Protein AF-A0A2G2PTK3-F1 (afdb_monomer)

Sequence (259 aa):
MYNSVLPHIIQNDISVFIKYICLLISNTNKSIVKIKEQNRITILDLDNKIARLAGILYLSLIPLGIFGIIYVPSILVVPENIETTIVNIIENETLFRWSIISALVVQLVNIILVLLLFKVFKPINKAMAFLMVILSLLAVPIAFFNEINNLAVLQLLDSPNESQHLISFFLNLHKQGIIIAQVFWGLWLFPLGYLVYKSNYMPKLIGILLMIGCVGYVVDSFTLILLPEFKITFSEFTFLGEVIFPLWLLIKGIKKSQV

Secondary structure (DSSP, 8-state):
-------HHHHHHHHHHHHHHHHHHHHHHHHHHHHHHHHHHHHHHHHHHHHHHHHHHHHHHHHHHHIIIIIHHHHHPPTT-HHHHHHHHHHTHHHHHHHHHHHHHHHHHHHHHHHHHHHHHTTT-HHHHHHHHHHHHHHHHHHHHHHHHHHHHHHHTTSHHHHHHHHHHHHHHHHHHHHHHHHHHHHTHHHHHHHHHH-TTS-HHHHHHHHHHHHHHHHHHHHHHH-TT----THHHHTHHHHHHHHHHHHH-------

Structure (mmCIF, N/CA/C/O backbone):
data_AF-A0A2G2PTK3-F1
#
_entry.id   AF-A0A2G2PTK3-F1
#
loop_
_atom_site.group_PDB
_atom_site.id
_atom_site.type_symbol
_atom_site.label_atom_id
_atom_site.label_alt_id
_atom_site.label_comp_id
_atom_site.label_asym_id
_atom_site.label_entity_id
_atom_site.label_seq_id
_atom_site.pdbx_PDB_ins_code
_atom_site.Cartn_x
_atom_site.Cartn_y
_atom_site.Cartn_z
_atom_site.occupancy
_atom_site.B_iso_or_equiv
_atom_site.auth_seq_id
_atom_site.auth_comp_id
_atom_site.auth_asym_id
_atom_site.auth_atom_id
_atom_site.pdbx_PDB_model_num
ATOM 1 N N . MET A 1 1 ? -22.312 -0.191 90.537 1.00 42.06 1 MET A N 1
ATOM 2 C CA . MET A 1 1 ? -22.976 0.603 89.479 1.00 42.06 1 MET A CA 1
ATOM 3 C C . MET A 1 1 ? -22.039 1.734 89.075 1.00 42.06 1 MET A C 1
ATOM 5 O O . MET A 1 1 ? -22.057 2.780 89.706 1.00 42.06 1 MET A O 1
ATOM 9 N N . TYR A 1 2 ? -21.148 1.498 88.109 1.00 37.69 2 TYR A N 1
ATOM 10 C CA . TYR A 1 2 ? -20.277 2.544 87.562 1.00 37.69 2 TYR A CA 1
ATOM 11 C C . TYR A 1 2 ? -21.007 3.187 86.378 1.00 37.69 2 TYR A C 1
ATOM 13 O O . TYR A 1 2 ? -21.183 2.553 85.341 1.00 37.69 2 TYR A O 1
ATOM 21 N N . ASN A 1 3 ? -21.497 4.411 86.578 1.00 41.19 3 ASN A N 1
ATOM 22 C CA . ASN A 1 3 ? -22.175 5.203 85.557 1.00 41.19 3 ASN A CA 1
ATOM 23 C C . ASN A 1 3 ? -21.175 5.643 84.480 1.00 41.19 3 ASN A C 1
ATOM 25 O O . ASN A 1 3 ? -20.265 6.430 84.736 1.00 41.19 3 ASN A O 1
ATOM 29 N N . SER A 1 4 ? -21.377 5.145 83.263 1.00 53.22 4 SER A N 1
ATOM 30 C CA . SER A 1 4 ? -20.704 5.564 82.039 1.00 53.22 4 SER A CA 1
ATOM 31 C C . SER A 1 4 ? -21.275 6.901 81.556 1.00 53.22 4 SER A C 1
ATOM 33 O O . SER A 1 4 ? -22.199 6.932 80.745 1.00 53.22 4 SER A O 1
ATOM 35 N N . VAL A 1 5 ? -20.741 8.014 82.056 1.00 54.28 5 VAL A N 1
ATOM 36 C CA . VAL A 1 5 ? -21.013 9.346 81.499 1.00 54.28 5 VAL A CA 1
ATOM 37 C C . VAL A 1 5 ? -19.772 9.780 80.730 1.00 54.28 5 VAL A C 1
ATOM 39 O O . VAL A 1 5 ? -18.843 10.351 81.297 1.00 54.28 5 VAL A O 1
ATOM 42 N N . LEU A 1 6 ? -19.735 9.478 79.429 1.00 52.97 6 LEU A N 1
ATOM 43 C CA . LEU A 1 6 ? -18.857 10.221 78.529 1.00 52.97 6 LEU A CA 1
ATOM 44 C C . LEU A 1 6 ? -19.375 11.673 78.471 1.00 52.97 6 LEU A C 1
ATOM 46 O O . LEU A 1 6 ? -20.574 11.866 78.262 1.00 52.97 6 LEU A O 1
ATOM 50 N N . PRO A 1 7 ? -18.524 12.699 78.648 1.00 49.62 7 PRO A N 1
ATOM 51 C CA . PRO A 1 7 ? -18.958 14.090 78.607 1.00 49.62 7 PRO A CA 1
ATOM 52 C C . PRO A 1 7 ? -19.511 14.441 77.221 1.00 49.62 7 PRO A C 1
ATOM 54 O O . PRO A 1 7 ? -18.878 14.149 76.208 1.00 49.62 7 PRO A O 1
ATOM 57 N N . HIS A 1 8 ? -20.643 15.147 77.185 1.00 53.81 8 HIS A N 1
ATOM 58 C CA . HIS A 1 8 ? -21.332 15.662 75.987 1.00 53.81 8 HIS A CA 1
ATOM 59 C C . HIS A 1 8 ? -20.416 16.440 75.006 1.00 53.81 8 HIS A C 1
ATOM 61 O O . HIS A 1 8 ? -20.747 16.605 73.834 1.00 53.81 8 HIS A O 1
ATOM 67 N N . ILE A 1 9 ? -19.252 16.895 75.486 1.00 51.81 9 ILE A N 1
ATOM 68 C CA . ILE A 1 9 ? -18.195 17.588 74.737 1.00 51.81 9 ILE A CA 1
ATOM 69 C C . ILE A 1 9 ? -17.462 16.625 73.779 1.00 51.81 9 ILE A C 1
ATOM 71 O O . ILE A 1 9 ? -17.246 16.963 72.620 1.00 51.81 9 ILE A O 1
ATOM 75 N N . ILE A 1 10 ? -17.183 15.384 74.201 1.00 54.91 10 ILE A N 1
ATOM 76 C CA . ILE A 1 10 ? -16.410 14.403 73.413 1.00 54.91 10 ILE A CA 1
ATOM 77 C C . ILE A 1 10 ? -17.216 13.878 72.210 1.00 54.91 10 ILE A C 1
ATOM 79 O O . ILE A 1 10 ? -16.663 13.632 71.140 1.00 54.91 10 ILE A O 1
ATOM 83 N N . GLN A 1 11 ? -18.540 13.738 72.344 1.00 56.75 11 GLN A N 1
ATOM 84 C CA . GLN A 1 11 ? -19.410 13.311 71.237 1.00 56.75 11 GLN A CA 1
ATOM 85 C C . GLN A 1 11 ? -19.492 14.347 70.106 1.00 56.75 11 GLN A C 1
ATOM 87 O O . GLN A 1 11 ? -19.579 13.968 68.935 1.00 56.75 11 GLN A O 1
ATOM 92 N N . ASN A 1 12 ? -19.436 15.641 70.437 1.00 59.03 12 ASN A N 1
ATOM 93 C CA . ASN A 1 12 ? -19.495 16.713 69.445 1.00 59.03 12 ASN A CA 1
ATOM 94 C C . ASN A 1 12 ? -18.219 16.748 68.590 1.00 59.03 12 ASN A C 1
ATOM 96 O O . ASN A 1 12 ? -18.314 16.801 67.360 1.00 59.03 12 ASN A O 1
ATOM 100 N N . ASP A 1 13 ? -17.052 16.604 69.226 1.00 69.94 13 ASP A N 1
ATOM 101 C CA . ASP A 1 13 ? -15.744 16.558 68.558 1.00 69.94 13 ASP A CA 1
ATOM 102 C C . ASP A 1 13 ? -15.604 15.346 67.626 1.00 69.94 13 ASP A C 1
ATOM 104 O O . ASP A 1 13 ? -15.111 15.473 66.502 1.00 69.94 13 ASP A O 1
ATOM 108 N N . ILE A 1 14 ? -16.124 14.181 68.033 1.00 73.81 14 ILE A N 1
ATOM 109 C CA . ILE A 1 14 ? -16.153 12.980 67.183 1.00 73.81 14 ILE A CA 1
ATOM 110 C C . ILE A 1 14 ? -17.016 13.214 65.933 1.00 73.81 14 ILE A C 1
ATOM 112 O O . ILE A 1 14 ? -16.613 12.837 64.831 1.00 73.81 14 ILE A O 1
ATOM 116 N N . SER A 1 15 ? -18.177 13.867 66.061 1.00 76.44 15 SER A N 1
ATOM 117 C CA . SER A 1 15 ? -19.048 14.135 64.905 1.00 76.44 15 SER A CA 1
ATOM 118 C C . SER A 1 15 ? -18.405 15.096 63.894 1.00 76.44 15 SER A C 1
ATOM 120 O O . SER A 1 15 ? -18.502 14.885 62.681 1.00 76.44 15 SER A O 1
ATOM 122 N N . VAL A 1 16 ? -17.691 16.119 64.383 1.00 79.62 16 VAL A N 1
ATOM 123 C CA . VAL A 1 16 ? -16.966 17.090 63.552 1.00 79.62 16 VAL A CA 1
ATOM 124 C C . VAL A 1 16 ? -15.804 16.406 62.836 1.00 79.62 16 VAL A C 1
ATOM 126 O O . VAL A 1 16 ? -15.631 16.595 61.629 1.00 79.62 16 VAL A O 1
ATOM 129 N N . PHE A 1 17 ? -15.063 15.548 63.541 1.00 78.00 17 PHE A N 1
ATOM 130 C CA . PHE A 1 17 ? -13.964 14.772 62.973 1.00 78.00 17 PHE A CA 1
ATOM 131 C C . PHE A 1 17 ? -14.437 13.806 61.875 1.00 78.00 17 PHE A C 1
ATOM 133 O O . PHE A 1 17 ? -13.859 13.778 60.786 1.00 78.00 17 PHE A O 1
ATOM 140 N N . ILE A 1 18 ? -15.543 13.084 62.098 1.00 83.19 18 ILE A N 1
ATOM 141 C CA . ILE A 1 18 ? -16.156 12.211 61.082 1.00 83.19 18 ILE A CA 1
ATOM 142 C C . ILE A 1 18 ? -16.570 13.024 59.849 1.00 83.19 18 ILE A C 1
ATOM 144 O O . ILE A 1 18 ? -16.262 12.641 58.719 1.00 83.19 18 ILE A O 1
ATOM 148 N N . LYS A 1 19 ? -17.216 14.182 60.042 1.00 84.25 19 LYS A N 1
ATOM 149 C CA . LYS A 1 19 ? -17.649 15.053 58.939 1.00 84.25 19 LYS A CA 1
ATOM 150 C C . LYS A 1 19 ? -16.461 15.582 58.129 1.00 84.25 19 LYS A C 1
ATOM 152 O O . LYS A 1 19 ? -16.542 15.643 56.902 1.00 84.25 19 LYS A O 1
ATOM 157 N N . TYR A 1 20 ? -15.351 15.899 58.796 1.00 82.31 20 TYR A N 1
ATOM 158 C CA . TYR A 1 20 ? -14.109 16.328 58.154 1.00 82.31 20 TYR A CA 1
ATOM 159 C C . TYR A 1 20 ? -13.470 15.206 57.320 1.00 82.31 20 TYR A C 1
ATOM 161 O O . TYR A 1 20 ? -13.111 15.430 56.163 1.00 82.31 20 TYR A O 1
ATOM 169 N N . ILE A 1 21 ? -13.414 13.977 57.850 1.00 82.25 21 ILE A N 1
ATOM 170 C CA . ILE A 1 21 ? -12.931 12.798 57.111 1.00 82.25 21 ILE A CA 1
ATOM 171 C C . ILE A 1 21 ? -13.809 12.519 55.885 1.00 82.25 21 ILE A C 1
ATOM 173 O O . ILE A 1 21 ? -13.284 12.340 54.786 1.00 82.25 21 ILE A O 1
ATOM 177 N N . CYS A 1 22 ? -15.137 12.530 56.027 1.00 80.25 22 CYS A N 1
ATOM 178 C CA . CYS A 1 22 ? -16.049 12.338 54.896 1.00 80.25 22 CYS A CA 1
ATOM 179 C C . CYS A 1 22 ? -15.858 13.406 53.807 1.00 80.25 22 CYS A C 1
ATOM 181 O O . CYS A 1 22 ? -15.921 13.093 52.617 1.00 80.25 22 CYS A O 1
ATOM 183 N N . LEU A 1 23 ? -15.594 14.658 54.194 1.00 81.62 23 LEU A N 1
ATOM 184 C CA . LEU A 1 23 ? -15.355 15.757 53.259 1.00 81.62 23 LEU A CA 1
ATOM 185 C C . LEU A 1 23 ? -14.007 15.610 52.534 1.00 81.62 23 LEU A C 1
ATOM 187 O O . LEU A 1 23 ? -13.946 15.811 51.320 1.00 81.62 23 LEU A O 1
ATOM 191 N N . LEU A 1 24 ? -12.957 15.180 53.242 1.00 75.25 24 LEU A N 1
ATOM 192 C CA . LEU A 1 24 ? -11.664 14.832 52.648 1.00 75.25 24 LEU A CA 1
ATOM 193 C C . LEU A 1 24 ? -11.790 13.673 51.651 1.00 75.25 24 LEU A C 1
ATOM 195 O O . LEU A 1 24 ? -11.312 13.800 50.526 1.00 75.25 24 LEU A O 1
ATOM 199 N N . ILE A 1 25 ? -12.486 12.590 52.020 1.00 77.31 25 ILE A N 1
ATOM 200 C CA . ILE A 1 25 ? -12.739 11.434 51.139 1.00 77.31 25 ILE A CA 1
ATOM 201 C C . ILE A 1 25 ? -13.567 11.845 49.908 1.00 77.31 25 ILE A C 1
ATOM 203 O O . ILE A 1 25 ? -13.295 11.416 48.788 1.00 77.31 25 ILE A O 1
ATOM 207 N N . SER A 1 26 ? -14.576 12.702 50.084 1.00 81.69 26 SER A N 1
ATOM 208 C CA . SER A 1 26 ? -15.387 13.220 48.974 1.00 81.69 26 SER A CA 1
ATOM 209 C C . SER A 1 26 ? -14.552 14.064 48.002 1.00 81.69 26 SER A C 1
ATOM 211 O O . SER A 1 26 ? -14.641 13.893 46.783 1.00 81.69 26 SER A O 1
ATOM 213 N N . ASN A 1 27 ? -13.682 14.932 48.526 1.00 78.75 27 ASN A N 1
ATOM 214 C CA . ASN A 1 27 ? -12.804 15.773 47.713 1.00 78.75 27 ASN A CA 1
ATOM 215 C C . ASN A 1 27 ? -11.722 14.966 46.982 1.00 78.75 27 ASN A C 1
ATOM 217 O O . ASN A 1 27 ? -11.483 15.218 45.797 1.00 78.75 27 ASN A O 1
ATOM 221 N N . THR A 1 28 ? -11.103 13.969 47.620 1.00 80.25 28 THR A N 1
ATOM 222 C CA . THR A 1 28 ? -10.145 13.079 46.941 1.00 80.25 28 THR A CA 1
ATOM 223 C C . THR A 1 28 ? -10.822 12.264 45.841 1.00 80.25 28 THR A C 1
ATOM 225 O O . THR A 1 28 ? -10.302 12.214 44.726 1.00 80.25 28 THR A O 1
ATOM 228 N N . ASN A 1 29 ? -12.025 11.730 46.079 1.00 82.00 29 ASN A N 1
ATOM 229 C CA . ASN A 1 29 ? -12.796 11.025 45.050 1.00 82.00 29 ASN A CA 1
ATOM 230 C C . ASN A 1 29 ? -13.114 11.916 43.840 1.00 82.00 29 ASN A C 1
ATOM 232 O O . ASN A 1 29 ? -12.860 11.511 42.704 1.00 82.00 29 ASN A O 1
ATOM 236 N N . LYS A 1 30 ? -13.587 13.154 44.053 1.00 82.31 30 LYS A N 1
ATOM 237 C CA . LYS A 1 30 ? -13.814 14.122 42.958 1.00 82.31 30 LYS A CA 1
ATOM 238 C C . LYS A 1 30 ? -12.536 14.410 42.163 1.00 82.31 30 LYS A C 1
ATOM 240 O O . LYS A 1 30 ? -12.575 14.500 40.937 1.00 82.31 30 LYS A O 1
ATOM 245 N N . SER A 1 31 ? -11.402 14.517 42.854 1.00 73.81 31 SER A N 1
ATOM 246 C CA . SER A 1 31 ? -10.093 14.778 42.241 1.00 73.81 31 SER A CA 1
ATOM 247 C C . SER A 1 31 ? -9.642 13.615 41.350 1.00 73.81 31 SER A C 1
ATOM 249 O O . SER A 1 31 ? -9.225 13.825 40.212 1.00 73.81 31 SER A O 1
ATOM 251 N N . ILE A 1 32 ? -9.792 12.376 41.833 1.00 81.75 32 ILE A N 1
ATOM 252 C CA . ILE A 1 32 ? -9.462 11.150 41.091 1.00 81.75 32 ILE A CA 1
ATOM 253 C C . ILE A 1 32 ? -10.336 11.012 39.840 1.00 81.75 32 ILE A C 1
ATOM 255 O O . ILE A 1 32 ? -9.824 10.658 38.777 1.00 81.75 32 ILE A O 1
ATOM 259 N N . VAL A 1 33 ? -11.637 11.306 39.943 1.00 84.31 33 VAL A N 1
ATOM 260 C CA . VAL A 1 33 ? -12.551 11.290 38.788 1.00 84.31 33 VAL A CA 1
ATOM 261 C C . VAL A 1 33 ? -12.092 12.292 37.728 1.00 84.31 33 VAL A C 1
ATOM 263 O O . VAL A 1 33 ? -11.920 11.908 36.573 1.00 84.31 33 VAL A O 1
ATOM 266 N N . LYS A 1 34 ? -11.773 13.531 38.125 1.00 81.19 34 LYS A N 1
ATOM 267 C CA . LYS A 1 34 ? -11.294 14.574 37.203 1.00 81.19 34 LYS A CA 1
ATOM 268 C C . LYS A 1 34 ? -9.976 14.197 36.512 1.00 81.19 34 LYS A C 1
ATOM 270 O O . LYS A 1 34 ? -9.826 14.426 35.316 1.00 81.19 34 LYS A O 1
ATOM 275 N N . ILE A 1 35 ? -9.035 13.572 37.230 1.00 80.88 35 ILE A N 1
ATOM 276 C CA . ILE A 1 35 ? -7.773 13.075 36.648 1.00 80.88 35 ILE A CA 1
ATOM 277 C C . ILE A 1 35 ? -8.036 11.941 35.648 1.00 80.88 35 ILE A C 1
ATOM 279 O O . ILE A 1 35 ? -7.451 11.930 34.565 1.00 80.88 35 ILE A O 1
ATOM 283 N N . LYS A 1 36 ? -8.931 10.996 35.970 1.00 76.94 36 LYS A N 1
ATOM 284 C CA . LYS A 1 36 ? -9.312 9.916 35.044 1.00 76.94 36 LYS A CA 1
ATOM 285 C C . LYS A 1 36 ? -9.963 10.462 33.774 1.00 76.94 36 LYS A C 1
ATOM 287 O O . LYS A 1 36 ? -9.628 9.996 32.687 1.00 76.94 36 LYS A O 1
ATOM 292 N N . GLU A 1 37 ? -10.848 11.449 33.893 1.00 76.94 37 GLU A N 1
ATOM 293 C CA . GLU A 1 37 ? -11.468 12.117 32.744 1.00 76.94 37 GLU A CA 1
ATOM 294 C C . GLU A 1 37 ? -10.442 12.869 31.895 1.00 76.94 37 GLU A C 1
ATOM 296 O O . GLU A 1 37 ? -10.405 12.672 30.681 1.00 76.94 37 GLU A O 1
ATOM 301 N N . GLN A 1 38 ? -9.553 13.649 32.517 1.00 75.62 38 GLN A N 1
ATOM 302 C CA . GLN A 1 38 ? -8.500 14.370 31.803 1.00 75.62 38 GLN A CA 1
ATOM 303 C C . GLN A 1 38 ? -7.570 13.407 31.054 1.00 75.62 38 GLN A C 1
ATOM 305 O O . GLN A 1 38 ? -7.302 13.600 29.870 1.00 75.62 38 GLN A O 1
ATOM 310 N N . ASN A 1 39 ? -7.131 12.327 31.707 1.00 75.69 39 ASN A N 1
ATOM 311 C CA . ASN A 1 39 ? -6.312 11.296 31.067 1.00 75.69 39 ASN A CA 1
ATOM 312 C C . ASN A 1 39 ? -7.056 10.627 29.905 1.00 75.69 39 ASN A C 1
ATOM 314 O O . ASN A 1 39 ? -6.466 10.392 28.852 1.00 75.69 39 ASN A O 1
ATOM 318 N N . ARG A 1 40 ? -8.359 10.360 30.058 1.00 75.81 40 ARG A N 1
ATOM 319 C CA . ARG A 1 40 ? -9.199 9.804 28.990 1.00 75.81 40 ARG A CA 1
ATOM 320 C C . ARG A 1 40 ? -9.270 10.744 27.786 1.00 75.81 40 ARG A C 1
ATOM 322 O O . ARG A 1 40 ? -9.118 10.270 26.663 1.00 75.81 40 ARG A O 1
ATOM 329 N N . ILE A 1 41 ? -9.473 12.044 28.006 1.00 75.94 41 ILE A N 1
ATOM 330 C CA . ILE A 1 41 ? -9.517 13.061 26.943 1.00 75.94 41 ILE A CA 1
ATOM 331 C C . ILE A 1 41 ? -8.174 13.122 26.206 1.00 75.94 41 ILE A C 1
ATOM 333 O O . ILE A 1 41 ? -8.152 13.044 24.979 1.00 75.94 41 ILE A O 1
ATOM 337 N N . THR A 1 42 ? -7.055 13.166 26.934 1.00 73.44 42 THR A N 1
ATOM 338 C CA . THR A 1 42 ? -5.708 13.201 26.340 1.00 73.44 42 THR A CA 1
ATOM 339 C C . THR A 1 42 ? -5.410 11.955 25.501 1.00 73.44 42 THR A C 1
ATOM 341 O O . THR A 1 42 ? -4.867 12.060 24.403 1.00 73.44 42 THR A O 1
ATOM 344 N N . ILE A 1 43 ? -5.800 10.766 25.976 1.00 75.25 43 ILE A N 1
ATOM 345 C CA . ILE A 1 43 ? -5.622 9.509 25.229 1.00 75.25 43 ILE A CA 1
ATOM 346 C C . ILE A 1 43 ? -6.476 9.504 23.953 1.00 75.25 43 ILE A C 1
ATOM 348 O O . ILE A 1 43 ? -5.994 9.105 22.896 1.00 75.25 43 ILE A O 1
ATOM 352 N N . LEU A 1 44 ? -7.726 9.972 24.027 1.00 76.38 44 LEU A N 1
ATOM 353 C CA . LEU A 1 44 ? -8.610 10.072 22.860 1.00 76.38 44 LEU A CA 1
ATOM 354 C C . LEU A 1 44 ? -8.081 11.050 21.803 1.00 76.38 44 LEU A C 1
ATOM 356 O O . LEU A 1 44 ? -8.222 10.785 20.609 1.00 76.38 44 LEU A O 1
ATOM 360 N N . ASP A 1 45 ? -7.476 12.161 22.222 1.00 80.38 45 ASP A N 1
ATOM 361 C CA . ASP A 1 45 ? -6.836 13.114 21.312 1.00 80.38 45 ASP A CA 1
ATOM 362 C C . ASP A 1 45 ? -5.610 12.495 20.621 1.00 80.38 45 ASP A C 1
ATOM 364 O O . ASP A 1 45 ? -5.465 12.577 19.399 1.00 80.38 45 ASP A O 1
ATOM 368 N N . LEU A 1 46 ? -4.766 11.786 21.379 1.00 82.94 46 LEU A N 1
ATOM 369 C CA . LEU A 1 46 ? -3.600 11.095 20.829 1.00 82.94 46 LEU A CA 1
ATOM 370 C C . LEU A 1 46 ? -3.992 9.999 19.829 1.00 82.94 46 LEU A C 1
ATOM 372 O O . LEU A 1 46 ? -3.420 9.923 18.741 1.00 82.94 46 LEU A O 1
ATOM 376 N N . ASP A 1 47 ? -4.992 9.183 20.156 1.00 86.56 47 ASP A N 1
ATOM 377 C CA . ASP A 1 47 ? -5.458 8.121 19.264 1.00 86.56 47 ASP A CA 1
ATOM 378 C C . ASP A 1 47 ? -6.071 8.680 17.972 1.00 86.56 47 ASP A C 1
ATOM 380 O O . ASP A 1 47 ? -5.883 8.110 16.897 1.00 86.56 47 ASP A O 1
ATOM 384 N N . ASN A 1 48 ? -6.758 9.825 18.048 1.00 89.12 48 ASN A N 1
ATOM 385 C CA . ASN A 1 48 ? -7.263 10.518 16.865 1.00 89.12 48 ASN A CA 1
ATOM 386 C C . ASN A 1 48 ? -6.140 11.093 16.000 1.00 89.12 48 ASN A C 1
ATOM 388 O O . ASN A 1 48 ? -6.213 10.995 14.776 1.00 89.12 48 ASN A O 1
ATOM 392 N N . LYS A 1 49 ? -5.083 11.646 16.604 1.00 91.19 49 LYS A N 1
ATOM 393 C CA . LYS A 1 49 ? -3.887 12.089 15.868 1.00 91.19 49 LYS A CA 1
ATOM 394 C C . LYS A 1 49 ? -3.212 10.922 15.147 1.00 91.19 49 LYS A C 1
ATOM 396 O O . LYS A 1 49 ? -2.888 11.050 13.970 1.00 91.19 49 LYS A O 1
ATOM 401 N N . ILE A 1 50 ? -3.068 9.775 15.815 1.00 92.94 50 ILE A N 1
ATOM 402 C CA . ILE A 1 50 ? -2.527 8.546 15.213 1.00 92.94 50 ILE A CA 1
ATOM 403 C C . ILE A 1 50 ? -3.411 8.072 14.054 1.00 92.94 50 ILE A C 1
ATOM 405 O O . ILE A 1 50 ? -2.894 7.764 12.983 1.00 92.94 50 ILE A O 1
ATOM 409 N N . ALA A 1 51 ? -4.732 8.040 14.246 1.00 93.50 51 ALA A N 1
ATOM 410 C CA . ALA A 1 51 ? -5.682 7.645 13.211 1.00 93.50 51 ALA A CA 1
ATOM 411 C C . ALA A 1 51 ? -5.599 8.560 11.981 1.00 93.50 51 ALA A C 1
ATOM 413 O O . ALA A 1 51 ? -5.503 8.072 10.859 1.00 93.50 51 ALA A O 1
ATOM 414 N N . ARG A 1 52 ? -5.565 9.881 12.185 1.00 95.00 52 ARG A N 1
ATOM 415 C CA . ARG A 1 52 ? -5.430 10.854 11.094 1.00 95.00 52 ARG A CA 1
ATOM 416 C C . ARG A 1 52 ? -4.107 10.707 10.358 1.00 95.00 52 ARG A C 1
ATOM 418 O O . ARG A 1 52 ? -4.110 10.701 9.133 1.00 95.00 52 ARG A O 1
ATOM 425 N N . LEU A 1 53 ? -3.002 10.530 11.085 1.00 96.12 53 LEU A N 1
ATOM 426 C CA . LEU A 1 53 ? -1.696 10.275 10.480 1.00 96.12 53 LEU A CA 1
ATOM 427 C C . LEU A 1 53 ? -1.708 8.985 9.649 1.00 96.12 53 LEU A C 1
ATOM 429 O O . LEU A 1 53 ? -1.217 8.992 8.527 1.00 96.12 53 LEU A O 1
ATOM 433 N N . ALA A 1 54 ? -2.324 7.909 10.147 1.00 96.56 54 ALA A N 1
ATOM 434 C CA . ALA A 1 54 ? -2.514 6.688 9.367 1.00 96.56 54 ALA A CA 1
ATOM 435 C C . ALA A 1 54 ? -3.341 6.950 8.095 1.00 96.56 54 ALA A C 1
ATOM 437 O O . ALA A 1 54 ? -2.976 6.469 7.030 1.00 96.56 54 ALA A O 1
ATOM 438 N N . GLY A 1 55 ? -4.394 7.770 8.171 1.00 96.56 55 GLY A N 1
ATOM 439 C CA . GLY A 1 55 ? -5.156 8.207 6.997 1.00 96.56 55 GLY A CA 1
ATOM 440 C C . GLY A 1 55 ? -4.303 8.946 5.956 1.00 96.56 55 GLY A C 1
ATOM 441 O O . GLY A 1 55 ? -4.378 8.620 4.775 1.00 96.56 55 GLY A O 1
ATOM 442 N N . ILE A 1 56 ? -3.450 9.888 6.385 1.00 97.38 56 ILE A N 1
ATOM 443 C CA . ILE A 1 56 ? -2.524 10.621 5.497 1.00 97.38 56 ILE A CA 1
ATOM 444 C C . ILE A 1 56 ? -1.541 9.662 4.826 1.00 97.38 56 ILE A C 1
ATOM 446 O O . ILE A 1 56 ? -1.394 9.692 3.606 1.00 97.38 56 ILE A O 1
ATOM 450 N N . LEU A 1 57 ? -0.879 8.809 5.614 1.00 97.50 57 LEU A N 1
ATOM 451 C CA . LEU A 1 57 ? 0.120 7.877 5.091 1.00 97.50 57 LEU A CA 1
ATOM 452 C C . LEU A 1 57 ? -0.510 6.909 4.090 1.00 97.50 57 LEU A C 1
ATOM 454 O O . LEU A 1 57 ? 0.031 6.739 3.005 1.00 97.50 57 LEU A O 1
ATOM 458 N N . TYR A 1 58 ? -1.682 6.354 4.400 1.00 97.38 58 TYR A N 1
ATOM 459 C CA . TYR A 1 58 ? -2.405 5.474 3.483 1.00 97.38 58 TYR A CA 1
ATOM 460 C C . TYR A 1 58 ? -2.756 6.201 2.180 1.00 97.38 58 TYR A C 1
ATOM 462 O O . TYR A 1 58 ? -2.430 5.709 1.105 1.00 97.38 58 TYR A O 1
ATOM 470 N N . LEU A 1 59 ? -3.345 7.402 2.249 1.00 96.31 59 LEU A N 1
ATOM 471 C CA . LEU A 1 59 ? -3.671 8.175 1.044 1.00 96.31 59 LEU A CA 1
ATOM 472 C C . LEU A 1 59 ? -2.435 8.530 0.218 1.00 96.31 59 LEU A C 1
ATOM 474 O O . LEU A 1 59 ? -2.538 8.582 -1.001 1.00 96.31 59 LEU A O 1
ATOM 478 N N . SER A 1 60 ? -1.276 8.741 0.850 1.00 96.50 60 SER A N 1
ATOM 479 C CA . SER A 1 60 ? -0.025 9.019 0.137 1.00 96.50 60 SER A CA 1
ATOM 480 C C . SER A 1 60 ? 0.504 7.823 -0.663 1.00 96.50 60 SER A C 1
ATOM 482 O O . SER A 1 60 ? 1.192 8.032 -1.661 1.00 96.50 60 SER A O 1
ATOM 484 N N . LEU A 1 61 ? 0.142 6.586 -0.293 1.00 95.69 61 LEU A N 1
ATOM 485 C CA . LEU A 1 61 ? 0.532 5.389 -1.048 1.00 95.69 61 LEU A CA 1
ATOM 486 C C . LEU A 1 61 ? -0.097 5.362 -2.445 1.00 95.69 61 LEU A C 1
ATOM 488 O O . LEU A 1 61 ? 0.537 4.878 -3.376 1.00 95.69 61 LEU A O 1
ATOM 492 N N . ILE A 1 62 ? -1.308 5.909 -2.604 1.00 92.94 62 ILE A N 1
ATOM 493 C CA . ILE A 1 62 ? -2.047 5.906 -3.875 1.00 92.94 62 ILE A CA 1
ATOM 494 C C . ILE A 1 62 ? -1.273 6.647 -4.982 1.00 92.94 62 ILE A C 1
ATOM 496 O O . ILE A 1 62 ? -0.924 6.008 -5.974 1.00 92.94 62 ILE A O 1
ATOM 500 N N . PRO A 1 63 ? -0.944 7.952 -4.859 1.00 95.38 63 PRO A N 1
ATOM 501 C CA . PRO A 1 63 ? -0.208 8.657 -5.906 1.00 95.38 63 PRO A CA 1
ATOM 502 C C . PRO A 1 63 ? 1.212 8.112 -6.103 1.00 95.38 63 PRO A C 1
ATOM 504 O O . PRO A 1 63 ? 1.673 8.056 -7.239 1.00 95.38 63 PRO A O 1
ATOM 507 N N . LEU A 1 64 ? 1.895 7.667 -5.041 1.00 93.62 64 LEU A N 1
ATOM 508 C CA . LEU A 1 64 ? 3.235 7.077 -5.153 1.00 93.62 64 LEU A CA 1
ATOM 509 C C . LEU A 1 64 ? 3.223 5.745 -5.925 1.00 93.62 64 LEU A C 1
ATOM 511 O O . LEU A 1 64 ? 4.092 5.502 -6.767 1.00 93.62 64 LEU A O 1
ATOM 515 N N . GLY A 1 65 ? 2.223 4.899 -5.662 1.00 92.56 65 GLY A N 1
ATOM 516 C CA . GLY A 1 65 ? 2.007 3.642 -6.373 1.00 92.56 65 GLY A CA 1
ATOM 517 C C . GLY A 1 65 ? 1.620 3.869 -7.833 1.00 92.56 65 GLY A C 1
ATOM 518 O O . GLY A 1 65 ? 2.251 3.299 -8.720 1.00 92.56 65 GLY A O 1
ATOM 519 N N . ILE A 1 66 ? 0.655 4.762 -8.095 1.00 93.12 66 ILE A N 1
ATOM 520 C CA . ILE A 1 66 ? 0.256 5.147 -9.462 1.00 93.12 66 ILE A CA 1
ATOM 521 C C . ILE A 1 66 ? 1.463 5.669 -10.243 1.00 93.12 66 ILE A C 1
ATOM 523 O O . ILE A 1 66 ? 1.657 5.284 -11.394 1.00 93.12 66 ILE A O 1
ATOM 527 N N . PHE A 1 67 ? 2.295 6.509 -9.623 1.00 95.31 67 PHE A N 1
ATOM 528 C CA . PHE A 1 67 ? 3.487 7.044 -10.267 1.00 95.31 67 PHE A CA 1
ATOM 529 C C . PHE A 1 67 ? 4.430 5.929 -10.749 1.00 95.31 67 PHE A C 1
ATOM 531 O O . PHE A 1 67 ? 4.802 5.907 -11.921 1.00 95.31 67 PHE A O 1
ATOM 538 N N . GLY A 1 68 ? 4.780 4.982 -9.871 1.00 90.75 68 GLY A N 1
ATOM 539 C CA . GLY A 1 68 ? 5.758 3.933 -10.180 1.00 90.75 68 GLY A CA 1
ATOM 540 C C . GLY A 1 68 ? 5.230 2.790 -11.054 1.00 90.75 68 GLY A C 1
ATOM 541 O O . GLY A 1 68 ? 5.970 2.284 -11.891 1.00 90.75 68 GLY A O 1
ATOM 542 N N . ILE A 1 69 ? 3.969 2.383 -10.873 1.00 90.50 69 ILE A N 1
ATOM 543 C CA . ILE A 1 69 ? 3.402 1.177 -11.508 1.00 90.50 69 ILE A CA 1
ATOM 544 C C . ILE A 1 69 ? 2.622 1.507 -12.787 1.00 90.50 69 ILE A C 1
ATOM 546 O O . ILE A 1 69 ? 2.547 0.675 -13.687 1.00 90.50 69 ILE A O 1
ATOM 550 N N . ILE A 1 70 ? 2.048 2.710 -12.891 1.00 91.81 70 ILE A N 1
ATOM 551 C CA . ILE A 1 70 ? 1.171 3.083 -14.011 1.00 91.81 70 ILE A CA 1
ATOM 552 C C . ILE A 1 70 ? 1.806 4.192 -14.850 1.00 91.81 70 ILE A C 1
ATOM 554 O O . ILE A 1 70 ? 2.064 3.998 -16.035 1.00 91.81 70 ILE A O 1
ATOM 558 N N . TYR A 1 71 ? 2.086 5.348 -14.245 1.00 96.12 71 TYR A N 1
ATOM 559 C CA . TYR A 1 71 ? 2.516 6.541 -14.976 1.00 96.12 71 TYR A CA 1
ATOM 560 C C . TYR A 1 71 ? 3.877 6.355 -15.653 1.00 96.12 71 TYR A C 1
ATOM 562 O O . TYR A 1 71 ? 3.971 6.515 -16.869 1.00 96.12 71 TYR A O 1
ATOM 570 N N . VAL A 1 72 ? 4.921 5.970 -14.908 1.00 95.25 72 VAL A N 1
ATOM 571 C CA . VAL A 1 72 ? 6.256 5.776 -15.496 1.00 95.25 72 VAL A CA 1
ATOM 572 C C . VAL A 1 72 ? 6.240 4.694 -16.590 1.00 95.25 72 VAL A C 1
ATOM 574 O O . VAL A 1 72 ? 6.681 4.989 -17.703 1.00 95.25 72 VAL A O 1
ATOM 577 N N . PRO A 1 73 ? 5.664 3.492 -16.377 1.00 92.88 73 PRO A N 1
ATOM 578 C CA . PRO A 1 73 ? 5.557 2.498 -17.443 1.00 92.88 73 PRO A CA 1
ATOM 579 C C . PRO A 1 73 ? 4.754 2.964 -18.661 1.00 92.88 73 PRO A C 1
ATOM 581 O O . PRO A 1 73 ? 5.122 2.603 -19.772 1.00 92.88 73 PRO A O 1
ATOM 584 N N . SER A 1 74 ? 3.715 3.794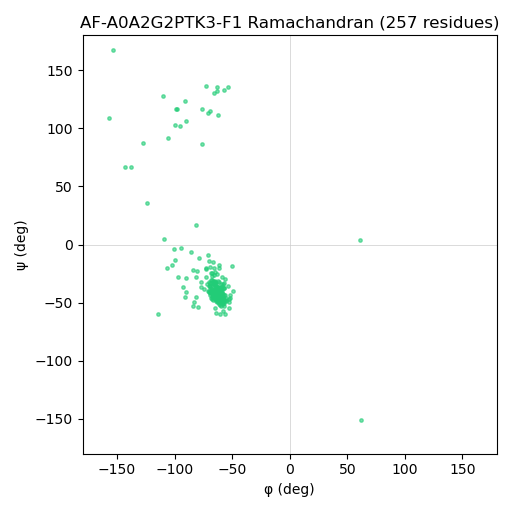 -18.493 1.00 94.06 74 SER A N 1
ATOM 585 C CA . SER A 1 74 ? 2.932 4.323 -19.626 1.00 94.06 74 SER A CA 1
ATOM 586 C C . SER A 1 74 ? 3.722 5.250 -20.556 1.00 94.06 74 SER A C 1
ATOM 588 O O . SER A 1 74 ? 3.357 5.403 -21.718 1.00 94.06 74 SER A O 1
ATOM 590 N N . ILE A 1 75 ? 4.799 5.858 -20.049 1.00 94.94 75 ILE A N 1
ATOM 591 C CA . ILE A 1 75 ? 5.705 6.715 -20.825 1.00 94.94 75 ILE A CA 1
ATOM 592 C C . ILE A 1 75 ? 6.831 5.882 -21.440 1.00 94.94 75 ILE A C 1
ATOM 594 O O . ILE A 1 75 ? 7.229 6.119 -22.577 1.00 94.94 75 ILE A O 1
ATOM 598 N N . LEU A 1 76 ? 7.364 4.919 -20.684 1.00 94.75 76 LEU A N 1
ATOM 599 C CA . LEU A 1 76 ? 8.600 4.230 -21.052 1.00 94.75 76 LEU A CA 1
ATOM 600 C C . LEU A 1 76 ? 8.376 2.944 -21.852 1.00 94.75 76 LEU A C 1
ATOM 602 O O . LEU A 1 76 ? 9.171 2.635 -22.733 1.00 94.75 76 LEU A O 1
ATOM 606 N N . VAL A 1 77 ? 7.321 2.183 -21.555 1.00 93.88 77 VAL A N 1
ATOM 607 C CA . VAL A 1 77 ? 7.138 0.822 -22.073 1.00 93.88 77 VAL A CA 1
ATOM 608 C C . VAL A 1 77 ? 6.199 0.825 -23.270 1.00 93.88 77 VAL A C 1
ATOM 610 O O . VAL A 1 77 ? 5.008 1.103 -23.140 1.00 93.88 77 VAL A O 1
ATOM 613 N N . VAL A 1 78 ? 6.724 0.424 -24.426 1.00 94.31 78 VAL A N 1
ATOM 614 C CA . VAL A 1 78 ? 5.934 0.182 -25.634 1.00 94.31 78 VAL A CA 1
ATOM 615 C C . VAL A 1 78 ? 5.649 -1.319 -25.739 1.00 94.31 78 VAL A C 1
ATOM 617 O O . VAL A 1 78 ? 6.592 -2.109 -25.855 1.00 94.31 78 VAL A O 1
ATOM 620 N N . PRO A 1 79 ? 4.374 -1.751 -25.684 1.00 88.12 79 PRO A N 1
ATOM 621 C CA . PRO A 1 79 ? 4.019 -3.157 -25.846 1.00 88.12 79 PRO A CA 1
ATOM 622 C C . PRO A 1 79 ? 4.605 -3.732 -27.138 1.00 88.12 79 PRO A C 1
ATOM 624 O O . PRO A 1 79 ? 4.552 -3.086 -28.179 1.00 88.12 79 PRO A O 1
ATOM 627 N N . GLU A 1 80 ? 5.179 -4.934 -27.053 1.00 88.19 80 GLU A N 1
ATOM 628 C CA . GLU A 1 80 ? 5.742 -5.685 -28.191 1.00 88.19 80 GLU A CA 1
ATOM 629 C C . GLU A 1 80 ? 6.904 -5.002 -28.944 1.00 88.19 80 GLU A C 1
ATOM 631 O O . GLU A 1 80 ? 7.434 -5.574 -29.893 1.00 88.19 80 GLU A O 1
ATOM 636 N N . ASN A 1 81 ? 7.378 -3.836 -28.492 1.00 93.75 81 ASN A N 1
ATOM 637 C CA . ASN A 1 81 ? 8.512 -3.130 -29.085 1.00 93.75 81 ASN A CA 1
ATOM 638 C C . ASN A 1 81 ? 9.560 -2.783 -28.018 1.00 93.75 81 ASN A C 1
ATOM 640 O O . ASN A 1 81 ? 9.564 -1.713 -27.397 1.00 93.75 81 ASN A O 1
ATOM 644 N N . ILE A 1 82 ? 10.464 -3.736 -27.795 1.00 94.19 82 ILE A N 1
ATOM 645 C CA . ILE A 1 82 ? 11.540 -3.592 -26.815 1.00 94.19 82 ILE A CA 1
ATOM 646 C C . ILE A 1 82 ? 12.598 -2.570 -27.257 1.00 94.19 82 ILE A C 1
ATOM 648 O O . ILE A 1 82 ? 13.140 -1.880 -26.403 1.00 94.19 82 ILE A O 1
ATOM 652 N N . GLU A 1 83 ? 12.856 -2.419 -28.558 1.00 94.06 83 GLU A N 1
ATOM 653 C CA . GLU A 1 83 ? 13.846 -1.461 -29.073 1.00 94.06 83 GLU A CA 1
ATOM 654 C C . GLU A 1 83 ? 13.441 -0.030 -28.721 1.00 94.06 83 GLU A C 1
ATOM 656 O O . GLU A 1 83 ? 14.209 0.707 -28.105 1.00 94.06 83 GLU A O 1
ATOM 661 N N . THR A 1 84 ? 12.188 0.337 -29.007 1.00 95.31 84 THR A N 1
ATOM 662 C CA . THR A 1 84 ? 11.649 1.646 -28.621 1.00 95.31 84 THR A CA 1
ATOM 663 C C . THR A 1 84 ? 11.563 1.799 -27.104 1.00 95.31 84 THR A C 1
ATOM 665 O O . THR A 1 84 ? 11.862 2.870 -26.588 1.00 95.31 84 THR A O 1
ATOM 668 N N . THR A 1 85 ? 11.221 0.737 -26.366 1.00 96.00 85 THR A N 1
ATOM 669 C CA . THR A 1 85 ? 11.221 0.776 -24.892 1.00 96.00 85 THR A CA 1
ATOM 670 C C . THR A 1 85 ? 12.609 1.105 -24.334 1.00 96.00 85 THR A C 1
ATOM 672 O O . THR A 1 85 ? 12.730 1.943 -23.445 1.00 96.00 85 THR A O 1
ATOM 675 N N . ILE A 1 86 ? 13.667 0.486 -24.865 1.00 96.12 86 ILE A N 1
ATOM 676 C CA . ILE A 1 86 ? 15.050 0.758 -24.452 1.00 96.12 86 ILE A CA 1
ATOM 677 C C . ILE A 1 86 ? 15.426 2.209 -24.756 1.00 96.12 86 ILE A C 1
ATOM 679 O O . ILE A 1 86 ? 15.946 2.887 -23.873 1.00 96.12 86 ILE A O 1
ATOM 683 N N . VAL A 1 87 ? 15.119 2.702 -25.961 1.00 96.12 87 VAL A N 1
ATOM 684 C CA . VAL A 1 87 ? 15.366 4.105 -26.335 1.00 96.12 87 VAL A CA 1
ATOM 685 C C . VAL A 1 87 ? 14.659 5.059 -25.372 1.00 96.12 87 VAL A C 1
ATOM 687 O O . VAL A 1 87 ? 15.306 5.940 -24.812 1.00 96.12 87 VAL A O 1
ATOM 690 N N . ASN A 1 88 ? 13.374 4.832 -25.084 1.00 97.00 88 ASN A N 1
ATOM 691 C CA . ASN A 1 88 ? 12.616 5.661 -24.146 1.00 97.00 88 ASN A CA 1
ATOM 692 C C . ASN A 1 88 ? 13.237 5.667 -22.742 1.00 97.00 88 ASN A C 1
ATOM 694 O O . ASN A 1 88 ? 13.280 6.718 -22.101 1.00 97.00 88 ASN A O 1
ATOM 698 N N . ILE A 1 89 ? 13.704 4.509 -22.254 1.00 96.69 89 ILE A N 1
ATOM 699 C CA . ILE A 1 89 ? 14.367 4.395 -20.948 1.00 96.69 89 ILE A CA 1
ATOM 700 C C . ILE A 1 89 ? 15.693 5.159 -20.948 1.00 96.69 89 ILE A C 1
ATOM 702 O O . ILE A 1 89 ? 15.961 5.856 -19.975 1.00 96.69 89 ILE A O 1
ATOM 706 N N . ILE A 1 90 ? 16.499 5.072 -22.010 1.00 96.00 90 ILE A N 1
ATOM 707 C CA . ILE A 1 90 ? 17.765 5.815 -22.127 1.00 96.00 90 ILE A CA 1
ATOM 708 C C . ILE A 1 90 ? 17.496 7.325 -22.135 1.00 96.00 90 ILE A C 1
A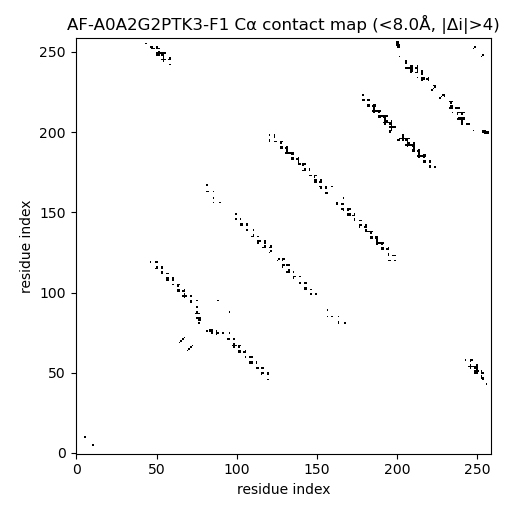TOM 710 O O . ILE A 1 90 ? 18.106 8.073 -21.374 1.00 96.00 90 ILE A O 1
ATOM 714 N N . GLU A 1 91 ? 16.538 7.780 -22.944 1.00 96.88 91 GLU A N 1
ATOM 715 C CA . GLU A 1 91 ? 16.180 9.200 -23.041 1.00 96.88 91 GLU A CA 1
ATOM 716 C C . GLU A 1 91 ? 15.579 9.753 -21.739 1.00 96.88 91 GLU A C 1
ATOM 718 O O . GLU A 1 91 ? 15.699 10.944 -21.450 1.00 96.88 91 GLU A O 1
ATOM 723 N N . ASN A 1 92 ? 14.960 8.894 -20.923 1.00 96.81 92 ASN A N 1
ATOM 724 C CA . ASN A 1 92 ? 14.267 9.269 -19.691 1.00 96.81 92 ASN A CA 1
ATOM 725 C C . ASN A 1 92 ? 14.798 8.513 -18.462 1.00 96.81 92 ASN A C 1
ATOM 727 O O . ASN A 1 92 ? 14.042 8.207 -17.535 1.00 96.81 92 ASN A O 1
ATOM 731 N N . GLU A 1 93 ? 16.104 8.241 -18.404 1.00 95.81 93 GLU A N 1
ATOM 732 C CA . GLU A 1 93 ? 16.705 7.389 -17.365 1.00 95.81 93 GLU A CA 1
ATOM 733 C C . GLU A 1 93 ? 16.410 7.898 -15.944 1.00 95.81 93 GLU A C 1
ATOM 735 O O . GLU A 1 93 ? 16.123 7.130 -15.023 1.00 95.81 93 GLU A O 1
ATOM 740 N N . THR A 1 94 ? 16.405 9.223 -15.761 1.00 96.69 94 THR A N 1
ATOM 741 C CA . THR A 1 94 ? 16.069 9.849 -14.473 1.00 96.69 94 THR A CA 1
ATOM 742 C C . THR A 1 94 ? 14.646 9.500 -14.029 1.00 96.69 94 THR A C 1
ATOM 744 O O . THR A 1 94 ? 14.428 9.215 -12.852 1.00 96.69 94 THR A O 1
ATOM 747 N N . LEU A 1 95 ? 13.678 9.470 -14.952 1.00 96.81 95 LEU A N 1
ATOM 748 C CA . LEU A 1 95 ? 12.293 9.096 -14.652 1.00 96.81 95 LEU A CA 1
ATOM 749 C C . LEU A 1 95 ? 12.198 7.625 -14.221 1.00 96.81 95 LEU A C 1
ATOM 751 O O . LEU A 1 95 ? 11.512 7.320 -13.245 1.00 96.81 95 LEU A O 1
ATOM 755 N N . PHE A 1 96 ? 12.943 6.738 -14.889 1.00 97.62 96 PHE A N 1
ATOM 756 C CA . PHE A 1 96 ? 13.038 5.323 -14.518 1.00 97.62 96 PHE A CA 1
ATOM 757 C C . PHE A 1 96 ? 13.682 5.129 -13.134 1.00 97.62 96 PHE A C 1
ATOM 759 O O . PHE A 1 96 ? 13.212 4.345 -12.313 1.00 97.62 96 PHE A O 1
ATOM 766 N N . ARG A 1 97 ? 14.718 5.904 -12.794 1.00 97.75 97 ARG A N 1
ATOM 767 C CA . ARG A 1 97 ? 15.297 5.890 -11.438 1.00 97.75 97 ARG A CA 1
ATOM 768 C C . ARG A 1 97 ? 14.300 6.379 -10.385 1.00 97.75 97 ARG A C 1
ATOM 770 O O . ARG A 1 97 ? 14.226 5.805 -9.299 1.00 97.75 97 ARG A O 1
ATOM 777 N N . TRP A 1 98 ? 13.500 7.400 -10.694 1.00 97.50 98 TRP A N 1
ATOM 778 C CA . TRP A 1 98 ? 12.463 7.889 -9.782 1.00 97.50 98 TRP A CA 1
ATOM 779 C C . TRP A 1 98 ? 11.341 6.878 -9.544 1.00 97.50 98 TRP A C 1
ATOM 781 O O . TRP A 1 98 ? 10.824 6.841 -8.425 1.00 97.50 98 TRP A O 1
ATOM 791 N N . SER A 1 99 ? 10.975 6.036 -10.519 1.00 96.62 99 SER A N 1
ATOM 792 C CA . SER A 1 99 ? 9.992 4.971 -10.265 1.00 96.62 99 SER A CA 1
ATOM 793 C C . SER A 1 99 ? 10.507 3.949 -9.256 1.00 96.62 99 SER A C 1
ATOM 795 O O . SER A 1 99 ? 9.749 3.566 -8.366 1.00 96.62 99 SER A O 1
ATOM 797 N N . ILE A 1 100 ? 11.799 3.597 -9.319 1.00 97.62 100 ILE A N 1
ATOM 798 C CA . ILE A 1 100 ? 12.451 2.731 -8.322 1.00 97.62 100 ILE A CA 1
ATOM 799 C C . ILE A 1 100 ? 12.365 3.381 -6.936 1.00 97.62 100 ILE A C 1
ATOM 801 O O . ILE A 1 100 ? 11.862 2.777 -5.991 1.00 97.62 100 ILE A O 1
ATOM 805 N N . ILE A 1 101 ? 12.791 4.643 -6.803 1.00 97.81 101 ILE A N 1
ATOM 806 C CA . ILE A 1 101 ? 12.734 5.359 -5.518 1.00 97.81 101 ILE A CA 1
ATOM 807 C C . ILE A 1 101 ? 11.300 5.435 -4.984 1.00 97.81 101 ILE A C 1
ATOM 809 O O . ILE A 1 101 ? 11.083 5.192 -3.796 1.00 97.81 101 ILE A O 1
ATOM 813 N N . SER A 1 102 ? 10.318 5.714 -5.843 1.00 97.00 102 SER A N 1
ATOM 814 C CA . SER A 1 102 ? 8.906 5.735 -5.452 1.00 97.00 102 SER A CA 1
ATOM 815 C C . SER A 1 102 ? 8.460 4.384 -4.894 1.00 97.00 102 SER A C 1
ATOM 817 O O . SER A 1 102 ? 7.879 4.338 -3.810 1.00 97.00 102 SER A O 1
ATOM 819 N N . ALA A 1 103 ? 8.795 3.278 -5.568 1.00 95.81 103 ALA A N 1
ATOM 820 C CA . ALA A 1 103 ? 8.461 1.931 -5.111 1.00 95.81 103 ALA A CA 1
ATOM 821 C C . ALA A 1 103 ? 9.050 1.627 -3.721 1.00 95.81 103 ALA A C 1
ATOM 823 O O . ALA A 1 103 ? 8.345 1.105 -2.854 1.00 95.81 103 ALA A O 1
ATOM 824 N N . LEU A 1 104 ? 10.300 2.029 -3.463 1.00 97.19 104 LEU A N 1
ATOM 825 C CA . LEU A 1 104 ? 10.938 1.876 -2.149 1.00 97.19 104 LEU A CA 1
ATOM 826 C C . LEU A 1 104 ? 10.254 2.738 -1.074 1.00 97.19 104 LEU A C 1
ATOM 828 O O . LEU A 1 104 ? 9.992 2.265 0.034 1.00 97.19 104 LEU A O 1
ATOM 832 N N . VAL A 1 105 ? 9.922 3.993 -1.396 1.00 98.06 105 VAL A N 1
ATOM 833 C CA . VAL A 1 105 ? 9.232 4.910 -0.473 1.00 98.06 105 VAL A CA 1
ATOM 834 C C . VAL A 1 105 ? 7.838 4.391 -0.117 1.00 98.06 105 VAL A C 1
ATOM 836 O O . VAL A 1 105 ? 7.475 4.432 1.059 1.00 98.06 105 VAL A O 1
ATOM 839 N N . VAL A 1 106 ? 7.089 3.836 -1.079 1.00 97.62 106 VAL A N 1
ATOM 840 C CA . VAL A 1 106 ? 5.794 3.169 -0.830 1.00 97.62 106 VAL A CA 1
ATOM 841 C C . VAL A 1 106 ? 5.941 2.107 0.256 1.00 97.62 106 VAL A C 1
ATOM 843 O O . VAL A 1 106 ? 5.160 2.093 1.210 1.00 97.62 106 VAL A O 1
ATOM 846 N N . GLN A 1 107 ? 6.968 1.256 0.172 1.00 97.31 107 GLN A N 1
ATOM 847 C CA . GLN A 1 107 ? 7.176 0.204 1.168 1.00 97.31 107 GLN A CA 1
ATOM 848 C C . GLN A 1 107 ? 7.535 0.766 2.549 1.00 97.31 107 GLN A C 1
ATOM 850 O O . GLN A 1 107 ? 7.004 0.301 3.559 1.00 97.31 107 GLN A O 1
ATOM 855 N N . LEU A 1 108 ? 8.383 1.797 2.616 1.00 97.81 108 LEU A N 1
ATOM 856 C CA . LEU A 1 108 ? 8.741 2.449 3.882 1.00 97.81 108 LEU A CA 1
ATOM 857 C C . LEU A 1 108 ? 7.529 3.104 4.556 1.00 97.81 108 LEU A C 1
ATOM 859 O O . LEU A 1 108 ? 7.310 2.931 5.758 1.00 97.81 108 LEU A O 1
ATOM 863 N N . VAL A 1 109 ? 6.712 3.820 3.781 1.00 97.88 109 VAL A N 1
ATOM 864 C CA . VAL A 1 109 ? 5.473 4.435 4.269 1.00 97.88 109 VAL A CA 1
ATOM 865 C C . VAL A 1 109 ? 4.492 3.360 4.738 1.00 97.88 109 VAL A C 1
ATOM 867 O O . VAL A 1 109 ? 3.888 3.520 5.802 1.00 97.88 109 VAL A O 1
ATOM 870 N N . ASN A 1 110 ? 4.381 2.239 4.016 1.00 97.56 110 ASN A N 1
ATOM 871 C CA . ASN A 1 110 ? 3.517 1.121 4.391 1.00 97.56 110 ASN A CA 1
ATOM 872 C C . ASN A 1 110 ? 3.907 0.493 5.744 1.00 97.56 110 ASN A C 1
ATOM 874 O O . ASN A 1 110 ? 3.033 0.220 6.569 1.00 97.56 110 ASN A O 1
ATOM 878 N N . ILE A 1 111 ? 5.207 0.338 6.032 1.00 98.25 111 ILE A N 1
ATOM 879 C CA . ILE A 1 111 ? 5.674 -0.141 7.347 1.00 98.25 111 ILE A CA 1
ATOM 880 C C . ILE A 1 111 ? 5.163 0.777 8.463 1.00 98.25 111 ILE A C 1
ATOM 882 O O . ILE A 1 111 ? 4.593 0.313 9.452 1.00 98.25 111 ILE A O 1
ATOM 886 N N . ILE A 1 112 ? 5.347 2.092 8.317 1.00 98.19 112 ILE A N 1
ATOM 887 C CA . ILE A 1 112 ? 4.913 3.056 9.336 1.00 98.19 112 ILE A CA 1
ATOM 888 C C . ILE A 1 112 ? 3.389 3.009 9.475 1.00 98.19 112 ILE A C 1
ATOM 890 O O . ILE A 1 112 ? 2.872 2.916 10.592 1.00 98.19 112 ILE A O 1
ATOM 894 N N . LEU A 1 113 ? 2.674 3.014 8.349 1.00 98.12 113 LEU A N 1
ATOM 895 C CA . LEU A 1 113 ? 1.220 2.939 8.292 1.00 98.12 113 LEU A CA 1
ATOM 896 C C . LEU A 1 113 ? 0.681 1.740 9.077 1.00 98.12 113 LEU A C 1
ATOM 898 O O . LEU A 1 113 ? -0.148 1.921 9.974 1.00 98.12 113 LEU A O 1
ATOM 902 N N . VAL A 1 114 ? 1.150 0.525 8.782 1.00 97.94 114 VAL A N 1
ATOM 903 C CA . VAL A 1 114 ? 0.589 -0.682 9.399 1.00 97.94 114 VAL A CA 1
ATOM 904 C C . VAL A 1 114 ? 0.866 -0.735 10.904 1.00 97.94 114 VAL A C 1
ATOM 906 O O . VAL A 1 114 ? 0.023 -1.197 11.675 1.00 97.94 114 VAL A O 1
ATOM 909 N N . LEU A 1 115 ? 1.989 -0.171 11.360 1.00 97.75 115 LEU A N 1
ATOM 910 C CA . LEU A 1 115 ? 2.296 -0.034 12.785 1.00 97.75 115 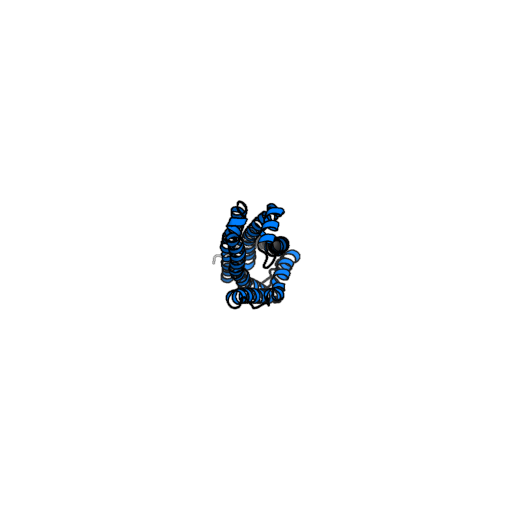LEU A CA 1
ATOM 911 C C . LEU A 1 115 ? 1.378 0.976 13.493 1.00 97.75 115 LEU A C 1
ATOM 913 O O . LEU A 1 115 ? 0.996 0.756 14.647 1.00 97.75 115 LEU A O 1
ATOM 917 N N . LEU A 1 116 ? 0.988 2.069 12.827 1.00 96.69 116 LEU A N 1
ATOM 918 C CA . LEU A 1 116 ? -0.013 2.997 13.368 1.00 96.69 116 LEU A CA 1
ATOM 919 C C . LEU A 1 116 ? -1.396 2.342 13.427 1.00 96.69 116 LEU A C 1
ATOM 921 O O . LEU A 1 116 ? -2.060 2.411 14.462 1.00 96.69 116 LEU A O 1
ATOM 925 N N . LEU A 1 117 ? -1.802 1.642 12.366 1.00 96.69 117 LEU A N 1
ATOM 926 C CA . LEU A 1 117 ? -3.065 0.902 12.341 1.00 96.69 117 LEU A CA 1
ATOM 927 C C . LEU A 1 117 ? -3.098 -0.193 13.414 1.00 96.69 117 LEU A C 1
ATOM 929 O O . LEU A 1 117 ? -4.119 -0.372 14.077 1.00 96.69 117 LEU A O 1
ATOM 933 N N . PHE A 1 118 ? -1.974 -0.868 13.670 1.00 97.31 118 PHE A N 1
ATOM 934 C CA . PHE A 1 118 ? -1.859 -1.815 14.777 1.00 97.31 118 PHE A CA 1
ATOM 935 C C . PHE A 1 118 ? -2.165 -1.151 16.118 1.00 97.31 118 PHE A C 1
ATOM 937 O O . PHE A 1 118 ? -2.943 -1.694 16.900 1.00 97.31 118 PHE A O 1
ATOM 944 N N . LYS A 1 119 ? -1.615 0.040 16.391 1.00 94.44 119 LYS A N 1
ATOM 945 C CA . LYS A 1 119 ? -1.920 0.780 17.628 1.00 94.44 119 LYS A CA 1
ATOM 946 C C . LYS A 1 119 ? -3.413 1.105 17.738 1.00 94.44 119 LYS A C 1
ATOM 948 O O . LYS A 1 119 ? -3.981 0.924 18.813 1.00 94.44 119 LYS A O 1
ATOM 953 N N . VAL A 1 120 ? -4.045 1.511 16.634 1.00 93.19 120 VAL A N 1
ATOM 954 C CA . VAL A 1 120 ? -5.477 1.857 16.583 1.00 93.19 120 VAL A CA 1
ATOM 955 C C . VAL A 1 120 ? -6.376 0.641 16.835 1.00 93.19 120 VAL A C 1
ATOM 957 O O . VAL A 1 120 ? -7.335 0.732 17.605 1.00 93.19 120 VAL A O 1
ATOM 960 N N . PHE A 1 121 ? -6.076 -0.501 16.211 1.00 95.38 121 PHE A N 1
ATOM 961 C CA . PHE A 1 121 ? -6.965 -1.669 16.205 1.00 95.38 121 PHE A CA 1
ATOM 962 C C . PHE A 1 121 ? -6.602 -2.770 17.205 1.00 95.38 121 PHE A C 1
ATOM 964 O O . PHE A 1 121 ? -7.442 -3.625 17.496 1.00 95.38 121 PHE A O 1
ATOM 971 N N . LYS A 1 122 ? -5.407 -2.739 17.807 1.00 95.50 122 LYS A N 1
ATOM 972 C CA . LYS A 1 122 ? -5.001 -3.670 18.876 1.00 95.50 122 LYS A CA 1
ATOM 973 C C . LYS A 1 122 ? -6.033 -3.793 20.011 1.00 95.50 122 LYS A C 1
ATOM 975 O O . LYS A 1 122 ? -6.236 -4.924 20.456 1.00 95.50 122 LYS A O 1
ATOM 980 N N . PRO A 1 123 ? -6.697 -2.714 20.483 1.00 93.38 123 PRO A N 1
ATOM 981 C CA . PRO A 1 123 ? -7.728 -2.820 21.519 1.00 93.38 123 PRO A CA 1
ATOM 982 C C . PRO A 1 123 ? -8.989 -3.587 21.089 1.00 93.38 123 PRO A C 1
ATOM 984 O O . PRO A 1 123 ? -9.729 -4.039 21.954 1.00 93.38 123 PRO A O 1
ATOM 987 N N . ILE A 1 124 ? -9.246 -3.726 19.782 1.00 94.75 124 ILE A N 1
ATOM 988 C CA . ILE A 1 124 ? -10.435 -4.408 19.243 1.00 94.75 124 ILE A CA 1
ATOM 989 C C . ILE A 1 124 ? -10.207 -5.919 19.183 1.00 94.75 124 ILE A C 1
ATOM 991 O O . ILE A 1 124 ? -11.005 -6.700 19.695 1.00 94.75 124 ILE A O 1
ATOM 995 N N . ASN A 1 125 ? -9.111 -6.342 18.551 1.00 96.94 125 ASN A N 1
ATOM 996 C CA . ASN A 1 125 ? -8.686 -7.737 18.526 1.00 96.94 125 ASN A CA 1
ATOM 997 C C . ASN A 1 125 ? -7.181 -7.808 18.244 1.00 96.94 125 ASN A C 1
ATOM 999 O O . ASN A 1 125 ? -6.729 -7.560 17.126 1.00 96.94 125 ASN A O 1
ATOM 1003 N N . LYS A 1 126 ? -6.396 -8.174 19.261 1.00 97.19 126 LYS A N 1
ATOM 1004 C CA . LYS A 1 126 ? -4.931 -8.212 19.165 1.00 97.19 126 LYS A CA 1
ATOM 1005 C C . LYS A 1 126 ? -4.427 -9.223 18.129 1.00 97.19 126 LYS A C 1
ATOM 1007 O O . LYS A 1 126 ? -3.452 -8.924 17.448 1.00 97.19 126 LYS A O 1
ATOM 1012 N N . ALA A 1 127 ? -5.066 -10.389 18.012 1.00 98.06 127 ALA A N 1
ATOM 1013 C CA . ALA A 1 127 ? -4.640 -11.436 17.084 1.00 98.06 127 ALA A CA 1
ATOM 1014 C C . ALA A 1 127 ? -4.834 -10.998 15.626 1.00 98.06 127 ALA A C 1
ATOM 1016 O O . ALA A 1 127 ? -3.903 -11.082 14.833 1.00 98.06 127 ALA A O 1
ATOM 1017 N N . MET A 1 128 ? -5.999 -10.435 15.296 1.00 97.94 128 MET A N 1
ATOM 1018 C CA . MET A 1 128 ? -6.274 -9.922 13.950 1.00 97.94 128 MET A CA 1
ATOM 1019 C C . MET A 1 1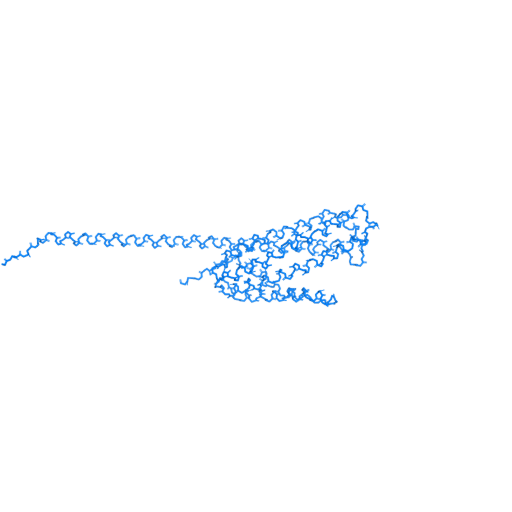28 ? -5.434 -8.687 13.619 1.00 97.94 128 MET A C 1
ATOM 1021 O O . MET A 1 128 ? -4.938 -8.574 12.503 1.00 97.94 128 MET A O 1
ATOM 1025 N N . ALA A 1 129 ? -5.200 -7.791 14.584 1.00 98.00 129 ALA A N 1
ATOM 1026 C CA . ALA A 1 129 ? -4.293 -6.659 14.384 1.00 98.00 129 ALA A CA 1
ATOM 1027 C C . ALA A 1 129 ? -2.858 -7.129 14.102 1.00 98.00 129 ALA A C 1
ATOM 1029 O O . ALA A 1 129 ? -2.174 -6.558 13.259 1.00 98.00 129 ALA A O 1
ATOM 1030 N N . PHE A 1 130 ? -2.405 -8.186 14.776 1.00 98.25 130 PHE A N 1
ATOM 1031 C CA . PHE A 1 130 ? -1.093 -8.774 14.528 1.00 98.25 130 PHE A CA 1
ATOM 1032 C 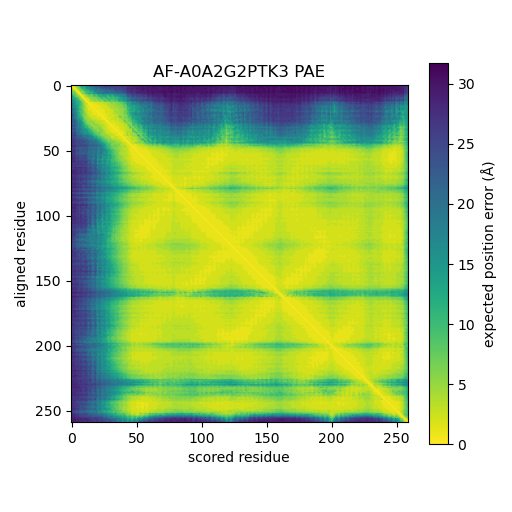C . PHE A 1 130 ? -1.019 -9.470 13.162 1.00 98.25 130 PHE A C 1
ATOM 1034 O O . PHE A 1 130 ? -0.052 -9.269 12.434 1.00 98.25 130 PHE A O 1
ATOM 1041 N N . LEU A 1 131 ? -2.062 -10.211 12.776 1.00 98.38 131 LEU A N 1
ATOM 1042 C CA . LEU A 1 131 ? -2.162 -10.834 11.455 1.00 98.38 131 LEU A CA 1
ATOM 1043 C C . LEU A 1 131 ? -2.122 -9.791 10.326 1.00 98.38 131 LEU A C 1
ATOM 1045 O O . LEU A 1 131 ? -1.403 -9.981 9.352 1.00 98.38 131 LEU A O 1
ATOM 1049 N N . MET A 1 132 ? -2.830 -8.667 10.487 1.00 98.56 132 MET A N 1
ATOM 1050 C CA . MET A 1 132 ? -2.773 -7.524 9.566 1.00 98.56 132 MET A CA 1
ATOM 1051 C C . MET A 1 132 ? -1.340 -7.013 9.378 1.00 98.56 132 MET A C 1
ATOM 1053 O O . MET A 1 132 ? -0.916 -6.791 8.246 1.00 98.56 132 MET A O 1
ATOM 1057 N N . VAL A 1 133 ? -0.586 -6.857 10.473 1.00 98.50 133 VAL A N 1
ATOM 1058 C CA . VAL A 1 133 ? 0.821 -6.431 10.416 1.00 98.50 133 VAL A CA 1
ATOM 1059 C C . VAL A 1 133 ? 1.673 -7.459 9.685 1.00 98.50 133 VAL A C 1
ATOM 1061 O O . VAL A 1 133 ? 2.403 -7.079 8.780 1.00 98.50 133 VAL A O 1
ATOM 1064 N N . ILE A 1 134 ? 1.567 -8.745 10.035 1.00 98.25 134 ILE A N 1
ATOM 1065 C CA . ILE A 1 134 ? 2.354 -9.802 9.385 1.00 98.25 134 ILE A CA 1
ATOM 1066 C C . ILE A 1 134 ? 2.102 -9.810 7.880 1.00 98.25 134 ILE A C 1
ATOM 1068 O O . ILE A 1 134 ? 3.052 -9.732 7.111 1.00 98.25 134 ILE A O 1
ATOM 1072 N N . LEU A 1 135 ? 0.837 -9.874 7.459 1.00 98.06 135 LEU A N 1
ATOM 1073 C CA . LEU A 1 135 ? 0.494 -9.976 6.041 1.00 98.06 135 LEU A CA 1
ATOM 1074 C C . LEU A 1 135 ? 0.978 -8.756 5.252 1.00 98.06 135 LEU A C 1
ATOM 1076 O O . LEU A 1 135 ? 1.560 -8.924 4.187 1.00 98.06 135 LEU A O 1
ATOM 1080 N N . SER A 1 136 ? 0.820 -7.548 5.798 1.00 97.88 136 SER A N 1
ATOM 1081 C CA . SER A 1 136 ? 1.319 -6.326 5.155 1.00 97.88 136 SER A CA 1
ATOM 1082 C C . SER A 1 136 ? 2.852 -6.301 5.072 1.00 97.88 136 SER A C 1
ATOM 1084 O O . SER A 1 136 ? 3.414 -5.960 4.032 1.00 97.88 136 SER A O 1
ATOM 1086 N N . LEU A 1 137 ? 3.548 -6.709 6.141 1.00 97.50 137 LEU A N 1
ATOM 1087 C CA . LEU A 1 137 ? 5.012 -6.714 6.184 1.00 97.50 137 LEU A CA 1
ATOM 1088 C C . LEU A 1 137 ? 5.648 -7.820 5.339 1.00 97.50 137 LEU A C 1
ATOM 1090 O O . LEU A 1 137 ? 6.809 -7.675 4.978 1.00 97.50 137 LEU A O 1
ATOM 1094 N N . LEU A 1 138 ? 4.932 -8.894 4.997 1.00 97.38 138 LEU A N 1
ATOM 10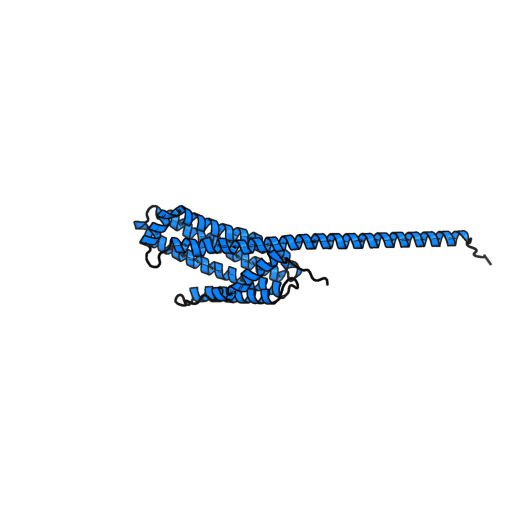95 C CA . LEU A 1 138 ? 5.431 -9.909 4.061 1.00 97.38 138 LEU A CA 1
ATOM 1096 C C . LEU A 1 138 ? 5.555 -9.367 2.628 1.00 97.38 138 LEU A C 1
ATOM 1098 O O . LEU A 1 138 ? 6.463 -9.775 1.908 1.00 97.38 138 LEU A O 1
ATOM 1102 N N . ALA A 1 139 ? 4.707 -8.412 2.233 1.00 96.19 139 ALA A N 1
ATOM 1103 C CA . ALA A 1 139 ? 4.774 -7.780 0.913 1.00 96.19 139 ALA A CA 1
ATOM 1104 C C . ALA A 1 139 ? 6.025 -6.903 0.737 1.00 96.19 139 ALA A C 1
ATOM 1106 O O . ALA A 1 139 ? 6.581 -6.802 -0.354 1.00 96.19 139 ALA A O 1
ATOM 1107 N N . VAL A 1 140 ? 6.470 -6.276 1.829 1.00 97.31 140 VAL A N 1
ATOM 1108 C CA . VAL A 1 140 ? 7.574 -5.310 1.858 1.00 97.31 140 VAL A CA 1
ATOM 1109 C C . VAL A 1 140 ? 8.876 -5.890 1.289 1.00 97.31 140 VAL A C 1
ATOM 1111 O O . VAL A 1 140 ? 9.358 -5.347 0.296 1.00 97.31 140 VAL A O 1
ATOM 1114 N N . PRO A 1 141 ? 9.467 -6.973 1.837 1.00 97.56 141 PRO A N 1
ATOM 1115 C CA . PRO A 1 141 ? 10.717 -7.514 1.312 1.00 97.56 141 PRO A CA 1
ATOM 1116 C C . PRO A 1 141 ? 10.568 -8.002 -0.130 1.00 97.56 141 PRO A C 1
ATOM 1118 O O . PRO A 1 141 ? 11.482 -7.798 -0.918 1.00 97.56 141 PRO A O 1
ATOM 1121 N N . ILE A 1 142 ? 9.418 -8.580 -0.496 1.00 97.38 142 ILE A N 1
ATOM 1122 C CA . ILE A 1 142 ? 9.148 -9.024 -1.871 1.00 97.38 142 ILE A CA 1
ATOM 1123 C C . ILE A 1 142 ? 9.256 -7.836 -2.832 1.00 97.38 142 ILE A C 1
ATOM 1125 O O . ILE A 1 142 ? 9.988 -7.911 -3.814 1.00 97.38 142 ILE A O 1
ATOM 1129 N N . ALA A 1 143 ? 8.598 -6.718 -2.514 1.00 96.75 143 ALA A N 1
ATOM 1130 C CA . ALA A 1 143 ? 8.650 -5.507 -3.325 1.00 96.75 143 ALA A CA 1
ATOM 1131 C C . ALA A 1 143 ? 10.054 -4.871 -3.356 1.00 96.75 143 ALA A C 1
ATOM 1133 O O . ALA A 1 143 ? 10.513 -4.476 -4.422 1.00 96.75 143 ALA A O 1
ATOM 1134 N N . PHE A 1 144 ? 10.769 -4.827 -2.224 1.00 96.44 144 PHE A N 1
ATOM 1135 C CA . PHE A 1 144 ? 12.156 -4.339 -2.177 1.00 96.44 144 PHE A CA 1
ATOM 1136 C C . PHE A 1 144 ? 13.089 -5.160 -3.075 1.00 96.44 144 PHE A C 1
ATOM 1138 O O . PHE A 1 144 ? 13.846 -4.592 -3.859 1.00 96.44 144 PHE A O 1
ATOM 1145 N N . PHE A 1 145 ? 13.036 -6.490 -2.975 1.00 97.81 145 PHE A N 1
ATOM 1146 C CA . PHE A 1 145 ? 13.858 -7.369 -3.807 1.00 97.81 145 PHE A CA 1
ATOM 1147 C C . PHE A 1 145 ? 13.447 -7.320 -5.277 1.00 97.81 145 PHE A C 1
ATOM 1149 O O . PHE A 1 145 ? 14.304 -7.453 -6.146 1.00 97.81 145 PHE A O 1
ATOM 1156 N N . ASN A 1 146 ? 12.169 -7.078 -5.572 1.00 97.94 146 ASN A N 1
ATOM 1157 C CA . ASN A 1 146 ? 11.706 -6.946 -6.945 1.00 97.94 146 ASN A CA 1
ATOM 1158 C C . ASN A 1 146 ? 12.358 -5.764 -7.683 1.00 97.94 146 ASN A C 1
ATOM 1160 O O . ASN A 1 146 ? 12.619 -5.864 -8.880 1.00 97.94 146 ASN A O 1
ATOM 1164 N N . GLU A 1 147 ? 12.696 -4.678 -6.982 1.00 97.62 147 GLU A N 1
ATOM 1165 C CA . GLU A 1 147 ? 13.380 -3.525 -7.585 1.00 97.62 147 GLU A CA 1
ATOM 1166 C C . GLU A 1 147 ? 14.809 -3.832 -8.060 1.00 97.62 147 GLU A C 1
ATOM 1168 O O . GLU A 1 147 ? 15.348 -3.095 -8.888 1.00 97.62 147 GLU A O 1
ATOM 1173 N N . ILE A 1 148 ? 15.409 -4.955 -7.641 1.00 97.94 148 ILE A N 1
ATOM 1174 C CA . ILE A 1 148 ? 16.675 -5.433 -8.220 1.00 97.94 148 ILE A CA 1
ATOM 1175 C C . ILE A 1 148 ? 16.528 -5.657 -9.729 1.00 97.94 148 ILE A C 1
ATOM 1177 O O . ILE A 1 148 ? 17.466 -5.383 -10.470 1.00 97.94 148 ILE A O 1
ATOM 1181 N N . ASN A 1 149 ? 15.351 -6.079 -10.203 1.00 98.06 149 ASN A N 1
ATOM 1182 C CA . ASN A 1 149 ? 15.101 -6.271 -11.631 1.00 98.06 149 ASN A CA 1
ATOM 1183 C C . ASN A 1 149 ? 15.224 -4.953 -12.414 1.00 98.06 149 ASN A C 1
ATOM 1185 O O . ASN A 1 149 ? 15.867 -4.914 -13.459 1.00 98.06 149 ASN A O 1
ATOM 1189 N N . ASN A 1 150 ? 14.695 -3.849 -11.880 1.00 97.19 150 ASN A N 1
ATOM 1190 C CA . ASN A 1 150 ? 14.850 -2.530 -12.499 1.00 97.19 150 ASN A CA 1
ATOM 1191 C C . ASN A 1 150 ? 16.295 -2.016 -12.398 1.00 97.19 150 ASN A C 1
ATOM 1193 O O . ASN A 1 150 ? 16.805 -1.404 -13.335 1.00 97.19 150 ASN A O 1
ATOM 1197 N N . LEU A 1 151 ? 16.995 -2.295 -11.294 1.00 97.44 151 LEU A N 1
ATOM 1198 C CA . LEU A 1 151 ? 18.420 -1.970 -11.178 1.00 97.44 151 LEU A CA 1
ATOM 1199 C C . LEU A 1 151 ? 19.277 -2.759 -12.181 1.00 97.44 151 LEU A C 1
ATOM 1201 O O . LEU A 1 151 ? 20.222 -2.201 -12.734 1.00 97.44 151 LEU A O 1
ATOM 1205 N N . ALA A 1 152 ? 18.932 -4.018 -12.456 1.00 97.19 152 ALA A N 1
ATOM 1206 C CA . ALA A 1 152 ? 19.583 -4.823 -13.485 1.00 97.19 152 ALA A CA 1
ATOM 1207 C C . ALA A 1 152 ? 19.348 -4.236 -14.883 1.00 97.19 152 ALA A C 1
ATOM 1209 O O . ALA A 1 152 ? 20.290 -4.143 -15.663 1.00 97.19 152 ALA A O 1
ATOM 1210 N N . VAL A 1 153 ? 18.131 -3.758 -15.180 1.00 97.31 153 VAL A N 1
ATOM 1211 C CA . VAL A 1 153 ? 17.853 -3.033 -16.433 1.00 97.31 153 VAL A CA 1
ATOM 1212 C C . VAL A 1 153 ? 18.799 -1.846 -16.591 1.00 97.31 153 VAL A C 1
ATOM 1214 O O . VAL A 1 153 ? 19.437 -1.752 -17.631 1.00 97.31 153 VAL A O 1
ATOM 1217 N N . LEU A 1 154 ? 18.962 -1.003 -15.562 1.00 96.44 154 LEU A N 1
ATOM 1218 C CA . LEU A 1 154 ? 19.874 0.150 -15.613 1.00 96.44 154 LEU A CA 1
ATOM 1219 C C . LEU A 1 154 ? 21.326 -0.238 -15.918 1.00 96.44 154 LEU A C 1
ATOM 1221 O O . LEU A 1 154 ? 21.993 0.483 -16.647 1.00 96.44 154 LEU A O 1
ATOM 1225 N N . GLN A 1 155 ? 21.813 -1.362 -15.387 1.00 95.25 155 GLN A N 1
ATOM 1226 C CA . GLN A 1 155 ? 23.170 -1.852 -15.670 1.00 95.25 155 GLN A CA 1
ATOM 1227 C C . GLN A 1 155 ? 23.326 -2.340 -17.115 1.00 95.25 155 GLN A C 1
ATOM 1229 O O . GLN A 1 155 ? 24.387 -2.210 -17.712 1.00 95.25 155 GLN A O 1
ATOM 1234 N N . LEU A 1 156 ? 22.265 -2.905 -17.690 1.00 95.44 156 LEU A N 1
ATOM 1235 C CA . LEU A 1 156 ? 22.277 -3.441 -19.050 1.00 95.44 156 LEU A CA 1
ATOM 1236 C C . LEU A 1 156 ? 22.152 -2.351 -20.130 1.00 95.44 156 LEU A C 1
ATOM 1238 O O . LEU A 1 156 ? 22.384 -2.635 -21.306 1.00 95.44 156 LEU A O 1
ATOM 1242 N N . LEU A 1 157 ? 21.820 -1.110 -19.751 1.00 93.12 157 LEU A N 1
ATOM 1243 C CA . LEU A 1 157 ? 21.749 0.029 -20.676 1.00 93.12 157 LEU A CA 1
ATOM 1244 C C . LEU A 1 157 ? 23.122 0.482 -21.194 1.00 93.12 157 LEU A C 1
ATOM 1246 O O . LEU A 1 157 ? 23.162 1.191 -22.195 1.00 93.12 157 LEU A O 1
ATOM 1250 N N . ASP A 1 158 ? 24.230 0.051 -20.580 1.00 89.88 158 ASP A N 1
ATOM 1251 C CA . ASP A 1 158 ? 25.592 0.351 -21.055 1.00 89.88 158 ASP A CA 1
ATOM 1252 C C . ASP A 1 158 ? 25.912 -0.344 -22.393 1.00 89.88 158 ASP A C 1
ATOM 1254 O O . ASP A 1 158 ? 26.779 0.089 -23.152 1.00 89.88 158 ASP A O 1
ATOM 1258 N N . SER A 1 159 ? 25.231 -1.451 -22.699 1.00 90.44 159 SER A N 1
ATOM 1259 C CA . SER A 1 159 ? 25.395 -2.217 -23.944 1.00 90.44 159 SER A CA 1
ATOM 1260 C C . SER A 1 159 ? 24.037 -2.758 -24.413 1.00 90.44 159 SER A C 1
ATOM 1262 O O . SER A 1 159 ? 23.795 -3.971 -24.401 1.00 90.44 159 SER A O 1
ATOM 1264 N N . PRO A 1 160 ? 23.115 -1.861 -24.818 1.00 81.50 160 PRO A N 1
ATOM 1265 C CA . PRO A 1 160 ? 21.700 -2.183 -24.973 1.00 81.50 160 PRO A CA 1
ATOM 1266 C C . PRO A 1 160 ? 21.434 -3.137 -26.144 1.00 81.50 160 PRO A C 1
ATOM 1268 O O . PRO A 1 160 ? 20.604 -4.035 -26.020 1.00 81.50 160 PRO A O 1
ATOM 1271 N N . ASN A 1 161 ? 22.182 -3.001 -27.245 1.00 83.25 161 ASN A N 1
ATOM 1272 C CA . ASN A 1 161 ? 22.037 -3.848 -28.437 1.00 83.25 161 ASN A CA 1
ATOM 1273 C C . ASN A 1 161 ? 22.402 -5.314 -28.161 1.00 83.25 161 ASN A C 1
ATOM 1275 O O . ASN A 1 161 ? 21.802 -6.223 -28.723 1.00 83.25 161 ASN A O 1
ATOM 1279 N N . GLU A 1 162 ? 23.371 -5.551 -27.276 1.00 84.88 162 GLU A N 1
ATOM 1280 C CA . GLU A 1 162 ? 23.796 -6.900 -26.883 1.00 84.88 162 GLU A CA 1
ATOM 1281 C C . GLU A 1 162 ? 22.898 -7.479 -25.774 1.00 84.88 162 GLU A C 1
ATOM 1283 O O . GLU A 1 162 ? 22.789 -8.696 -25.621 1.00 84.88 162 GLU A O 1
ATOM 1288 N N . SER A 1 163 ? 22.205 -6.609 -25.029 1.00 90.94 163 SER A N 1
ATOM 1289 C CA . SER A 1 163 ? 21.455 -6.955 -23.814 1.00 90.94 163 SER A CA 1
ATOM 1290 C C . SER A 1 163 ? 19.931 -6.900 -23.962 1.00 90.94 163 SER A C 1
ATOM 1292 O O . SER A 1 163 ? 19.217 -7.113 -22.982 1.00 90.94 163 SER A O 1
ATOM 1294 N N . GLN A 1 164 ? 19.400 -6.649 -25.160 1.00 93.50 164 GLN A N 1
ATOM 1295 C CA . GLN A 1 164 ? 17.967 -6.432 -25.408 1.00 93.50 164 GLN A CA 1
ATOM 1296 C C . GLN A 1 164 ? 17.067 -7.537 -24.830 1.00 93.50 164 GLN A C 1
ATOM 1298 O O . GLN A 1 164 ? 16.055 -7.253 -24.184 1.00 93.50 164 GLN A O 1
ATOM 1303 N N . HIS A 1 165 ? 17.457 -8.805 -24.997 1.00 93.31 165 HIS A N 1
ATOM 1304 C CA . HIS A 1 165 ? 16.721 -9.941 -24.434 1.00 93.31 165 HIS A CA 1
ATOM 1305 C C . HIS A 1 165 ? 16.740 -9.963 -22.899 1.00 93.31 165 HIS A C 1
ATOM 1307 O O . HIS A 1 165 ? 15.715 -10.251 -22.282 1.00 93.31 165 HIS A O 1
ATOM 1313 N N . LEU A 1 166 ? 17.874 -9.627 -22.276 1.00 95.25 166 LEU A N 1
ATOM 1314 C CA . LEU A 1 166 ? 17.999 -9.564 -20.818 1.00 95.25 166 LEU A CA 1
ATOM 1315 C C . LEU A 1 166 ? 17.195 -8.396 -20.243 1.00 95.25 166 LEU A C 1
ATOM 1317 O O . LEU A 1 166 ? 16.498 -8.575 -19.247 1.00 95.25 166 LEU A O 1
ATOM 1321 N N . ILE A 1 167 ? 17.218 -7.230 -20.895 1.00 96.00 167 ILE A N 1
ATOM 1322 C CA . ILE A 1 167 ? 16.409 -6.070 -20.496 1.00 96.00 167 ILE A CA 1
ATOM 1323 C C . ILE A 1 167 ? 14.921 -6.435 -20.525 1.00 96.00 167 ILE A C 1
ATOM 1325 O O . ILE A 1 167 ? 14.214 -6.227 -19.539 1.00 96.00 167 ILE A O 1
ATOM 1329 N N . SER A 1 168 ? 14.452 -7.045 -21.620 1.00 95.12 168 SER A N 1
ATOM 1330 C CA . SER A 1 168 ? 13.069 -7.525 -21.729 1.00 95.12 168 SER A CA 1
ATOM 1331 C C . SER A 1 168 ? 12.718 -8.525 -20.623 1.00 95.12 168 SER A C 1
ATOM 1333 O O . SER A 1 168 ? 11.671 -8.403 -19.981 1.00 95.12 168 SER A O 1
ATOM 1335 N N . PHE A 1 169 ? 13.615 -9.478 -20.356 1.00 95.94 169 PHE A N 1
ATOM 1336 C CA . PHE A 1 169 ? 13.438 -10.473 -19.306 1.00 95.94 169 PHE A CA 1
ATOM 1337 C C . PHE A 1 169 ? 13.300 -9.833 -17.920 1.00 95.94 169 PHE A C 1
ATOM 1339 O O . PHE A 1 169 ? 12.340 -10.142 -17.216 1.00 95.94 169 PHE A O 1
ATOM 1346 N N . PHE A 1 170 ? 14.190 -8.912 -17.537 1.00 97.19 170 PHE A N 1
ATOM 1347 C CA . PHE A 1 170 ? 14.130 -8.246 -16.233 1.00 97.19 170 PHE A CA 1
ATOM 1348 C C . PHE A 1 170 ? 12.910 -7.329 -16.088 1.00 97.19 170 PHE A C 1
ATOM 1350 O O . PHE A 1 170 ? 12.279 -7.336 -15.032 1.00 97.19 170 PHE A O 1
ATOM 1357 N N . LEU A 1 171 ? 12.510 -6.609 -17.143 1.00 96.00 171 LEU A N 1
ATOM 1358 C CA . LEU A 1 171 ? 11.263 -5.830 -17.135 1.00 96.00 171 LEU A CA 1
ATOM 1359 C C . LEU A 1 171 ? 10.036 -6.730 -16.929 1.00 96.00 171 LEU A C 1
ATOM 1361 O O . LEU A 1 171 ? 9.123 -6.380 -16.181 1.00 96.00 171 LEU A O 1
ATOM 1365 N N . ASN A 1 172 ? 10.001 -7.903 -17.567 1.00 94.38 172 ASN A N 1
ATOM 1366 C CA . ASN A 1 172 ? 8.916 -8.859 -17.360 1.00 94.38 172 ASN A CA 1
ATOM 1367 C C . ASN A 1 172 ? 8.970 -9.485 -15.960 1.00 94.38 172 ASN A C 1
ATOM 1369 O O . ASN A 1 172 ? 7.941 -9.611 -15.301 1.00 94.38 172 ASN A O 1
ATOM 1373 N N . LEU A 1 173 ? 10.162 -9.832 -15.473 1.00 96.00 173 LEU A N 1
ATOM 1374 C CA . LEU A 1 173 ? 10.349 -10.398 -14.140 1.00 96.00 173 LEU A CA 1
ATOM 1375 C C . LEU A 1 173 ? 9.924 -9.411 -13.046 1.00 96.00 173 LEU A C 1
ATOM 1377 O O . LEU A 1 173 ? 9.290 -9.825 -12.077 1.00 96.00 173 LEU A O 1
ATOM 1381 N N . HIS A 1 174 ? 10.172 -8.111 -13.243 1.00 97.00 174 HIS A N 1
ATOM 1382 C CA . HIS A 1 174 ? 9.654 -7.056 -12.370 1.00 97.00 174 HIS A CA 1
ATOM 1383 C C . HIS A 1 174 ? 8.124 -7.082 -12.298 1.00 97.00 174 HIS A C 1
ATOM 1385 O O . HIS A 1 174 ? 7.568 -7.114 -11.198 1.00 97.00 174 HIS A O 1
ATOM 1391 N N . LYS A 1 175 ? 7.433 -7.164 -13.445 1.00 93.38 175 LYS A N 1
ATOM 1392 C CA . LYS A 1 175 ? 5.962 -7.284 -13.485 1.00 93.38 175 LYS A CA 1
ATOM 1393 C C . LYS A 1 175 ? 5.473 -8.511 -12.712 1.00 93.38 175 LYS A C 1
ATOM 1395 O O . LYS A 1 175 ? 4.525 -8.404 -11.937 1.00 93.38 175 LYS A O 1
ATOM 1400 N N . GLN A 1 176 ? 6.143 -9.653 -12.867 1.00 93.50 176 GLN A N 1
ATOM 1401 C CA . GLN A 1 176 ? 5.801 -10.874 -12.128 1.00 93.50 176 GLN A CA 1
ATOM 1402 C C . GLN A 1 176 ? 6.020 -10.721 -10.617 1.00 93.50 176 GLN A C 1
ATOM 1404 O O . GLN A 1 176 ? 5.182 -11.145 -9.822 1.00 93.50 176 GLN A O 1
ATOM 1409 N N . GLY A 1 177 ? 7.100 -10.063 -10.192 1.00 95.56 177 GLY A N 1
ATOM 1410 C CA . GLY A 1 177 ? 7.340 -9.800 -8.773 1.00 95.56 177 GLY A CA 1
ATOM 1411 C C . GLY A 1 177 ? 6.301 -8.865 -8.144 1.00 95.56 177 GLY A C 1
ATOM 1412 O O . GLY A 1 177 ? 5.932 -9.070 -6.985 1.00 95.56 177 GLY A O 1
ATOM 1413 N N . ILE A 1 178 ? 5.752 -7.908 -8.907 1.00 94.81 178 ILE A N 1
ATOM 1414 C CA . ILE A 1 178 ? 4.611 -7.092 -8.459 1.00 94.81 178 ILE A CA 1
ATOM 1415 C C . ILE A 1 178 ? 3.383 -7.973 -8.208 1.00 94.81 178 ILE A C 1
ATOM 1417 O O . ILE A 1 178 ? 2.769 -7.843 -7.153 1.00 94.81 178 ILE A O 1
ATOM 1421 N N . ILE A 1 179 ? 3.066 -8.916 -9.104 1.00 93.31 179 ILE A N 1
ATOM 1422 C CA . ILE A 1 179 ? 1.927 -9.841 -8.940 1.00 93.31 179 ILE A CA 1
ATOM 1423 C C . ILE A 1 179 ? 2.069 -10.686 -7.662 1.00 93.31 179 ILE A C 1
ATOM 1425 O O . ILE A 1 179 ? 1.086 -10.925 -6.958 1.00 93.31 179 ILE A O 1
ATOM 1429 N N . ILE A 1 180 ? 3.292 -11.102 -7.318 1.00 94.69 180 ILE A N 1
ATOM 1430 C CA . ILE A 1 180 ? 3.564 -11.846 -6.078 1.00 94.69 180 ILE A CA 1
ATOM 1431 C C . ILE A 1 180 ? 3.354 -10.953 -4.846 1.00 94.69 180 ILE A C 1
ATOM 1433 O O . ILE A 1 180 ? 2.692 -11.367 -3.891 1.00 94.69 180 ILE A O 1
ATOM 1437 N N . ALA A 1 181 ? 3.878 -9.722 -4.851 1.00 96.12 181 ALA A N 1
ATOM 1438 C CA . ALA A 1 181 ? 3.665 -8.769 -3.756 1.00 96.12 181 ALA A CA 1
ATOM 1439 C C . ALA A 1 181 ? 2.176 -8.408 -3.589 1.00 96.12 181 ALA A C 1
ATOM 1441 O O . ALA A 1 181 ? 1.682 -8.289 -2.463 1.00 96.12 181 ALA A O 1
ATOM 1442 N N . GLN A 1 182 ? 1.452 -8.315 -4.707 1.00 94.50 182 GLN A N 1
ATOM 1443 C CA . GLN A 1 182 ? 0.030 -7.995 -4.786 1.00 94.50 182 GLN A CA 1
ATOM 1444 C C . GLN A 1 182 ? -0.845 -8.971 -3.982 1.00 94.50 182 GLN A C 1
ATOM 1446 O O . GLN A 1 182 ? -1.811 -8.537 -3.353 1.00 94.50 182 GLN A O 1
ATOM 1451 N N . VAL A 1 183 ? -0.467 -10.254 -3.894 1.00 9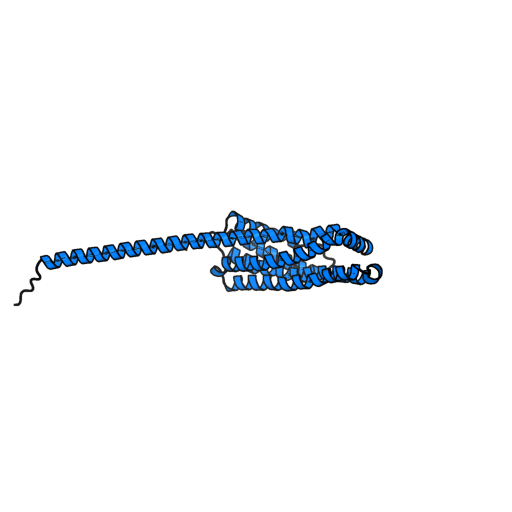6.19 183 VAL A N 1
ATOM 1452 C CA . VAL A 1 183 ? -1.160 -11.241 -3.041 1.00 96.19 183 VAL A CA 1
ATOM 1453 C C . VAL A 1 183 ? -1.223 -10.741 -1.598 1.00 96.19 183 VAL A C 1
ATOM 1455 O O . VAL A 1 183 ? -2.279 -10.741 -0.966 1.00 96.19 183 VAL A O 1
ATOM 1458 N N . PHE A 1 184 ? -0.096 -10.267 -1.070 1.00 97.06 184 PHE A N 1
ATOM 1459 C CA . PHE A 1 184 ? 0.005 -9.797 0.308 1.00 97.06 184 PHE A CA 1
ATOM 1460 C C . PHE A 1 184 ? -0.602 -8.402 0.501 1.00 97.06 184 PHE A C 1
ATOM 1462 O O . PHE A 1 184 ? -1.197 -8.156 1.554 1.00 97.06 184 PHE A O 1
ATOM 1469 N N . TRP A 1 185 ? -0.542 -7.530 -0.517 1.00 94.88 185 TRP A N 1
ATOM 1470 C CA . TRP A 1 185 ? -1.297 -6.266 -0.549 1.00 94.88 185 TRP A CA 1
ATOM 1471 C C . TRP A 1 185 ? -2.818 -6.477 -0.564 1.00 94.88 185 TRP A C 1
ATOM 1473 O O . TRP A 1 185 ? -3.544 -5.632 -0.050 1.00 94.88 185 TRP A O 1
ATOM 1483 N N . GLY A 1 186 ? -3.304 -7.620 -1.048 1.00 95.56 186 GLY A N 1
ATOM 1484 C CA . GLY A 1 186 ? -4.696 -8.035 -0.888 1.00 95.56 186 GLY A CA 1
ATOM 1485 C C . GLY A 1 186 ? -4.987 -8.630 0.486 1.00 95.56 186 GLY A C 1
ATOM 1486 O O . GLY A 1 186 ? -5.888 -8.181 1.194 1.00 95.56 186 GLY A O 1
ATOM 1487 N N . LEU A 1 187 ? -4.207 -9.636 0.894 1.00 97.56 187 LEU A N 1
ATOM 1488 C CA . LEU A 1 187 ? -4.491 -10.449 2.080 1.00 97.56 187 LEU A CA 1
ATOM 1489 C C . LEU A 1 187 ? -4.572 -9.643 3.380 1.00 97.56 187 LEU A C 1
ATOM 1491 O O . LEU A 1 187 ? -5.386 -9.969 4.243 1.00 97.56 187 LEU A O 1
ATOM 1495 N N . TRP A 1 188 ? -3.766 -8.589 3.546 1.00 97.88 188 TRP A N 1
ATOM 1496 C CA . TRP A 1 188 ? -3.824 -7.760 4.758 1.00 97.88 188 TRP A CA 1
ATOM 1497 C C . TRP A 1 188 ? -5.114 -6.924 4.867 1.00 97.88 188 TRP A C 1
ATOM 1499 O O . TRP A 1 188 ? -5.490 -6.531 5.978 1.00 97.88 188 TRP A O 1
ATOM 1509 N N . LEU A 1 189 ? -5.834 -6.698 3.758 1.00 97.69 189 LEU A N 1
ATOM 1510 C CA . LEU A 1 189 ? -7.120 -5.995 3.763 1.00 97.69 189 LEU A CA 1
ATOM 1511 C C . LEU A 1 189 ? -8.205 -6.804 4.474 1.00 97.69 189 LEU A C 1
ATOM 1513 O O . LEU A 1 189 ? -9.117 -6.216 5.053 1.00 97.69 189 LEU A O 1
ATOM 1517 N N . PHE A 1 190 ? -8.098 -8.136 4.505 1.00 98.25 190 PHE A N 1
ATOM 1518 C CA . PHE A 1 190 ? -9.052 -8.977 5.224 1.00 98.25 190 PHE A CA 1
ATOM 1519 C C . PHE A 1 190 ? -9.047 -8.730 6.744 1.00 98.25 190 PHE A C 1
ATOM 1521 O O . PHE A 1 190 ? -10.089 -8.335 7.279 1.00 98.25 190 PHE A O 1
ATOM 1528 N N . PRO A 1 191 ? -7.925 -8.894 7.481 1.00 98.25 191 PRO A N 1
ATOM 1529 C CA . PRO A 1 191 ? -7.905 -8.596 8.908 1.00 98.25 191 PRO A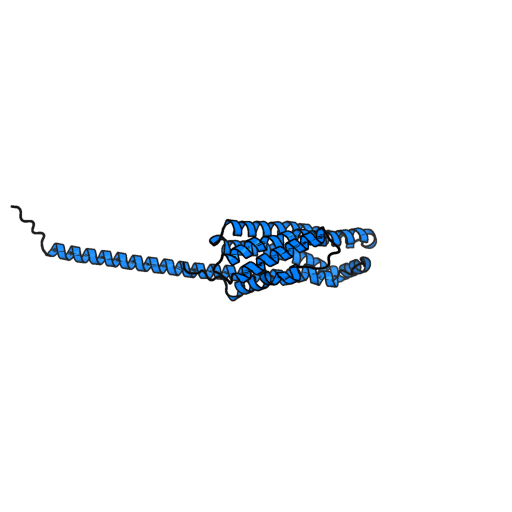 CA 1
ATOM 1530 C C . PRO A 1 191 ? -8.147 -7.109 9.188 1.00 98.25 191 PRO A C 1
ATOM 1532 O O . PRO A 1 191 ? -8.816 -6.802 10.173 1.00 98.25 191 PRO A O 1
ATOM 1535 N N . LEU A 1 192 ? -7.690 -6.187 8.329 1.00 98.25 192 LEU A N 1
ATOM 1536 C CA . LEU A 1 192 ? -8.022 -4.765 8.460 1.00 98.25 192 LEU A CA 1
ATOM 1537 C C . LEU A 1 192 ? -9.539 -4.535 8.372 1.00 98.25 192 LEU A C 1
ATOM 1539 O O . LEU A 1 192 ? -10.128 -3.933 9.270 1.00 98.25 192 LEU A O 1
ATOM 1543 N N . GLY A 1 193 ? -10.186 -5.052 7.328 1.00 97.62 193 GLY A N 1
ATOM 1544 C CA . GLY A 1 193 ? -11.625 -4.941 7.110 1.00 97.62 193 GLY A CA 1
ATOM 1545 C C . GLY A 1 193 ? -12.437 -5.595 8.226 1.00 97.62 193 GLY A C 1
ATOM 1546 O O . GLY A 1 193 ? -13.405 -5.008 8.713 1.00 97.62 193 GLY A O 1
ATOM 1547 N N . TYR A 1 194 ? -11.989 -6.749 8.728 1.00 98.12 194 TYR A N 1
ATOM 1548 C CA . TYR A 1 194 ? -12.569 -7.396 9.905 1.00 98.12 194 TYR A CA 1
ATOM 1549 C C . TYR A 1 194 ? -12.470 -6.518 11.162 1.00 98.12 194 TYR A C 1
ATOM 1551 O O . TYR A 1 194 ? -13.458 -6.354 11.885 1.00 98.12 194 TYR A O 1
ATOM 1559 N N . LEU A 1 195 ? -11.300 -5.928 11.432 1.00 97.44 195 LEU A N 1
ATOM 1560 C CA . LEU A 1 195 ? -11.093 -5.034 12.575 1.00 97.44 195 LEU A CA 1
ATOM 1561 C C . LEU A 1 195 ? -11.965 -3.788 12.464 1.00 97.44 195 LEU A C 1
ATOM 1563 O O . LEU A 1 195 ? -12.577 -3.394 13.454 1.00 97.44 195 LEU A O 1
ATOM 1567 N N . VAL A 1 196 ? -12.080 -3.215 11.266 1.00 96.69 196 VAL A N 1
ATOM 1568 C CA . VAL A 1 196 ? -12.982 -2.098 10.975 1.00 96.69 196 VAL A CA 1
ATOM 1569 C C . VAL A 1 196 ? -14.434 -2.491 11.232 1.00 96.69 196 VAL A C 1
ATOM 1571 O O . VAL A 1 196 ? -15.130 -1.783 11.955 1.00 96.69 196 VAL A O 1
ATOM 1574 N N . TYR A 1 197 ? -14.875 -3.638 10.715 1.00 96.69 197 TYR A N 1
ATOM 1575 C CA . TYR A 1 197 ? -16.235 -4.154 10.886 1.00 96.69 197 TYR A CA 1
ATOM 1576 C C . TYR A 1 197 ? -16.596 -4.407 12.358 1.00 96.69 197 TYR A C 1
ATOM 1578 O O . TYR A 1 197 ? -17.732 -4.175 12.780 1.00 96.69 197 TYR A O 1
ATOM 1586 N N . LYS A 1 198 ? -15.631 -4.894 13.148 1.00 95.44 198 LYS A N 1
ATOM 1587 C CA . LYS A 1 198 ? -15.793 -5.106 14.593 1.00 95.44 198 LYS A CA 1
ATOM 1588 C C . LYS A 1 198 ? -15.619 -3.830 15.408 1.00 95.44 198 LYS A C 1
ATOM 1590 O O . LYS A 1 198 ? -16.124 -3.764 16.526 1.00 95.44 198 LYS A O 1
ATOM 1595 N N . SER A 1 199 ? -14.917 -2.831 14.883 1.00 89.31 199 SER A N 1
ATOM 1596 C CA . SER A 1 199 ? -14.755 -1.549 15.555 1.00 89.31 199 SER A CA 1
ATOM 1597 C C . SER A 1 199 ? -16.061 -0.756 15.503 1.00 89.31 199 SER A C 1
ATOM 1599 O O . SER A 1 199 ? -16.680 -0.618 14.454 1.00 89.31 199 SER A O 1
ATOM 1601 N N . ASN A 1 200 ? -16.452 -0.144 16.618 1.00 88.50 200 ASN A N 1
ATOM 1602 C CA . ASN A 1 200 ? -17.518 0.867 16.619 1.00 88.50 200 ASN A CA 1
ATOM 1603 C C . ASN A 1 200 ? -16.993 2.252 16.180 1.00 88.50 200 ASN A C 1
ATOM 1605 O O . ASN A 1 200 ? -17.630 3.269 16.440 1.00 88.50 200 ASN A O 1
ATOM 1609 N N . TYR A 1 201 ? -15.810 2.313 15.554 1.00 87.50 201 TYR A N 1
ATOM 1610 C CA . TYR A 1 201 ? -15.133 3.564 15.203 1.00 87.50 201 TYR A CA 1
ATOM 1611 C C . TYR A 1 201 ? -15.672 4.186 13.909 1.00 87.50 201 TYR A C 1
ATOM 1613 O O . TYR A 1 201 ? -15.602 5.406 13.739 1.00 87.50 201 TYR A O 1
ATOM 1621 N N . MET A 1 202 ? -16.191 3.361 12.995 1.00 91.69 202 MET A N 1
ATOM 1622 C CA . MET A 1 202 ? -16.636 3.762 11.659 1.00 91.69 202 MET A CA 1
ATOM 1623 C C . MET A 1 202 ? -17.724 2.813 11.112 1.00 91.69 202 MET A C 1
ATOM 1625 O O . MET A 1 202 ? -17.958 1.758 11.703 1.00 91.69 202 MET A O 1
ATOM 1629 N N . PRO A 1 203 ? -18.431 3.168 10.019 1.00 93.94 203 PRO A N 1
ATOM 1630 C CA . PRO A 1 203 ? -19.476 2.331 9.444 1.00 93.94 203 PRO A CA 1
ATOM 1631 C C . PRO A 1 203 ? -18.963 0.946 9.060 1.00 93.94 203 PRO A C 1
ATOM 1633 O O . PRO A 1 203 ? -17.966 0.813 8.353 1.00 93.94 203 PRO A O 1
ATOM 1636 N N . LYS A 1 204 ? -19.716 -0.085 9.451 1.00 95.38 204 LYS A N 1
ATOM 1637 C CA . LYS A 1 204 ? -19.402 -1.491 9.154 1.00 95.38 204 LYS A CA 1
ATOM 1638 C C . LYS A 1 204 ? -19.235 -1.769 7.658 1.00 95.38 204 LYS A C 1
ATOM 1640 O O . LYS A 1 204 ? -18.450 -2.637 7.292 1.00 95.38 204 LYS A O 1
ATOM 1645 N N . LEU A 1 205 ? -19.928 -1.002 6.811 1.00 96.38 205 LEU A N 1
ATOM 1646 C CA . LEU A 1 205 ? -19.818 -1.086 5.356 1.00 96.38 205 LEU A CA 1
ATOM 1647 C C . LEU A 1 205 ? -18.379 -0.868 4.865 1.00 96.38 205 LEU A C 1
ATOM 1649 O O . LEU A 1 205 ? -17.954 -1.575 3.963 1.00 96.38 205 LEU A O 1
ATOM 1653 N N . ILE A 1 206 ? -17.605 0.029 5.490 1.00 96.31 206 ILE A N 1
ATOM 1654 C CA . ILE A 1 206 ? -16.197 0.262 5.118 1.00 96.31 206 ILE A CA 1
ATOM 1655 C C . ILE A 1 206 ? -15.381 -1.021 5.312 1.00 96.31 206 ILE A C 1
ATOM 1657 O O . ILE A 1 206 ? -14.607 -1.403 4.442 1.00 96.31 206 ILE A O 1
ATOM 1661 N N . GLY A 1 207 ? -15.603 -1.724 6.426 1.00 96.81 207 GLY A N 1
ATOM 1662 C CA . GLY A 1 207 ? -14.935 -2.995 6.703 1.00 96.81 207 GLY A CA 1
ATOM 1663 C C . GLY A 1 207 ? -15.290 -4.081 5.690 1.00 96.81 207 GLY A C 1
ATOM 1664 O O . GLY A 1 207 ? -14.417 -4.829 5.262 1.00 96.81 207 GLY A O 1
ATOM 1665 N N . ILE A 1 208 ? -16.555 -4.134 5.260 1.00 97.50 208 ILE A N 1
ATOM 1666 C CA . ILE A 1 208 ? -17.012 -5.063 4.216 1.00 97.50 208 ILE A CA 1
ATOM 1667 C C . ILE A 1 208 ? -16.344 -4.745 2.877 1.00 97.50 208 ILE A C 1
ATOM 1669 O O . ILE A 1 208 ? -15.818 -5.653 2.244 1.00 97.50 208 ILE A O 1
ATOM 1673 N N . LEU A 1 209 ? -16.307 -3.472 2.474 1.00 97.38 209 LEU A N 1
ATOM 1674 C CA . LEU A 1 209 ? -15.657 -3.055 1.229 1.00 97.38 209 LEU A CA 1
ATOM 1675 C C . LEU A 1 209 ? -14.162 -3.403 1.215 1.00 97.38 209 LEU A C 1
ATOM 1677 O O . LEU A 1 209 ? -13.665 -3.860 0.197 1.00 97.38 209 LEU A O 1
ATOM 1681 N N . LEU A 1 210 ? -13.461 -3.264 2.344 1.00 97.50 210 LEU A N 1
ATOM 1682 C CA . LEU A 1 210 ? -12.058 -3.686 2.467 1.00 97.50 210 LEU A CA 1
ATOM 1683 C C . LEU A 1 210 ? -11.887 -5.205 2.305 1.00 97.50 210 LEU A C 1
ATOM 1685 O O . LEU A 1 210 ? -10.972 -5.657 1.623 1.00 97.50 210 LEU A O 1
ATOM 1689 N N . MET A 1 211 ? -12.781 -6.006 2.896 1.00 98.00 211 MET A N 1
ATOM 1690 C CA . MET A 1 211 ? -12.756 -7.463 2.712 1.00 98.00 211 MET A CA 1
ATOM 1691 C C . MET A 1 211 ? -13.079 -7.866 1.266 1.00 98.00 211 MET A C 1
ATOM 1693 O O . MET A 1 211 ? -12.498 -8.825 0.768 1.00 98.00 211 MET A O 1
ATOM 1697 N N . ILE A 1 212 ? -13.956 -7.131 0.575 1.00 96.88 212 ILE A N 1
ATOM 1698 C CA . ILE A 1 212 ? -14.206 -7.314 -0.864 1.00 96.88 212 ILE A CA 1
ATOM 1699 C C . ILE A 1 212 ? -12.953 -6.949 -1.675 1.00 96.88 212 ILE A C 1
ATOM 1701 O O . ILE A 1 212 ? -12.583 -7.702 -2.572 1.00 96.88 212 ILE A O 1
ATOM 1705 N N . GLY A 1 213 ? -12.253 -5.869 -1.307 1.00 96.00 213 GLY A N 1
ATOM 1706 C CA . GLY A 1 213 ? -10.944 -5.507 -1.859 1.00 96.00 213 GLY A CA 1
ATOM 1707 C C . GLY A 1 213 ? -9.946 -6.662 -1.783 1.00 96.00 213 GLY A C 1
ATOM 1708 O O . GLY A 1 213 ? -9.383 -7.051 -2.801 1.00 96.00 213 GLY A O 1
ATOM 1709 N N . CYS A 1 214 ? -9.815 -7.302 -0.613 1.00 96.31 214 CYS A N 1
ATOM 1710 C CA . CYS A 1 214 ? -8.975 -8.496 -0.448 1.00 96.31 214 CYS A CA 1
ATOM 1711 C C . CYS A 1 214 ? -9.284 -9.579 -1.491 1.00 96.31 214 CYS A C 1
ATOM 1713 O O . CYS A 1 214 ? -8.360 -10.163 -2.054 1.00 96.31 214 CYS A O 1
ATOM 1715 N N . VAL A 1 215 ? -10.567 -9.868 -1.730 1.00 95.94 215 VAL A N 1
ATOM 1716 C CA . VAL A 1 215 ? -10.971 -10.884 -2.710 1.00 95.94 215 VAL A CA 1
ATOM 1717 C C . VAL A 1 215 ? -10.556 -10.462 -4.115 1.00 95.94 215 VAL A C 1
ATOM 1719 O O . VAL A 1 215 ? -9.989 -11.285 -4.821 1.00 95.94 215 VAL A O 1
ATOM 1722 N N . GLY A 1 216 ? -10.768 -9.199 -4.496 1.00 94.38 216 GLY A N 1
ATOM 1723 C CA . GLY A 1 216 ? -10.352 -8.688 -5.806 1.00 94.38 216 GLY A CA 1
ATOM 1724 C C . GLY A 1 216 ? -8.855 -8.863 -6.056 1.00 94.38 216 GLY A C 1
ATOM 1725 O O . GLY A 1 216 ? -8.473 -9.470 -7.049 1.00 94.38 216 GLY A O 1
ATOM 1726 N N . TYR A 1 217 ? -8.009 -8.442 -5.110 1.00 94.12 217 TYR A N 1
ATOM 1727 C CA . TYR A 1 217 ? -6.554 -8.604 -5.217 1.00 94.12 217 TYR A CA 1
ATOM 1728 C C . TYR A 1 217 ? -6.114 -10.066 -5.322 1.00 94.12 217 TYR A C 1
ATOM 1730 O O . TYR A 1 217 ? -5.263 -10.395 -6.144 1.00 94.12 217 TYR A O 1
ATOM 1738 N N . VAL A 1 218 ? -6.672 -10.945 -4.484 1.00 94.12 218 VAL A N 1
ATOM 1739 C CA . VAL A 1 218 ? -6.311 -12.368 -4.499 1.00 94.12 218 VAL A CA 1
ATOM 1740 C C . VAL A 1 218 ? -6.771 -13.018 -5.799 1.00 94.12 218 VAL A C 1
ATOM 1742 O O . VAL A 1 218 ? -5.997 -13.750 -6.405 1.00 94.12 218 VAL A O 1
ATOM 1745 N N . VAL A 1 219 ? -7.992 -12.742 -6.262 1.00 94.25 219 VAL A N 1
ATOM 1746 C CA . VAL A 1 219 ? -8.468 -13.268 -7.546 1.00 94.25 219 VAL A CA 1
ATOM 1747 C C . VAL A 1 219 ? -7.561 -12.788 -8.676 1.00 94.25 219 VAL A C 1
ATOM 1749 O O . VAL A 1 219 ? -7.076 -13.640 -9.411 1.00 94.25 219 VAL A O 1
ATOM 1752 N N . ASP A 1 220 ? -7.245 -11.491 -8.745 1.00 92.31 220 ASP A N 1
ATOM 1753 C CA . ASP A 1 220 ? -6.361 -10.925 -9.773 1.00 92.31 220 ASP A CA 1
ATOM 1754 C C . ASP A 1 220 ? -4.986 -11.592 -9.796 1.00 92.31 220 ASP A C 1
ATOM 1756 O O . ASP A 1 220 ? -4.514 -12.015 -10.852 1.00 92.31 220 ASP A O 1
ATOM 1760 N N . SER A 1 221 ? -4.348 -11.746 -8.631 1.00 91.38 221 SER A N 1
ATOM 1761 C CA . SER A 1 221 ? -3.046 -12.408 -8.547 1.00 91.38 221 SER A CA 1
ATOM 1762 C C . SER A 1 221 ? -3.104 -13.850 -9.057 1.00 91.38 221 SER A C 1
ATOM 1764 O O . SER A 1 221 ? -2.212 -14.284 -9.782 1.00 91.38 221 SER A O 1
ATOM 1766 N N . PHE A 1 222 ? -4.153 -14.602 -8.715 1.00 90.50 222 PHE A N 1
ATOM 1767 C CA . PHE A 1 222 ? -4.291 -15.990 -9.155 1.00 90.50 222 PHE A CA 1
ATOM 1768 C C . PHE A 1 222 ? -4.676 -16.093 -10.631 1.00 90.50 222 PHE A C 1
ATOM 1770 O O . PHE A 1 222 ? -4.158 -16.971 -11.319 1.00 90.50 222 PHE A O 1
ATOM 1777 N N . THR A 1 223 ? -5.536 -15.211 -11.147 1.00 91.50 223 THR A N 1
ATOM 1778 C CA . THR A 1 223 ? -5.886 -15.200 -12.571 1.00 91.50 223 THR A CA 1
ATOM 1779 C C . THR A 1 223 ? -4.688 -14.827 -13.425 1.00 91.50 223 THR A C 1
ATOM 1781 O O . THR A 1 223 ? -4.450 -15.497 -14.417 1.00 91.50 223 THR A O 1
ATOM 1784 N N . LEU A 1 224 ? -3.870 -13.852 -13.019 1.00 87.69 224 LEU A N 1
ATOM 1785 C CA . LEU A 1 224 ? -2.668 -13.478 -13.772 1.00 87.69 224 LEU A CA 1
ATOM 1786 C C . LEU A 1 224 ? -1.621 -14.605 -13.819 1.00 87.69 224 LEU A C 1
ATOM 1788 O O . LEU A 1 224 ? -0.908 -14.731 -14.810 1.00 87.69 224 LEU A O 1
ATOM 1792 N N . ILE A 1 225 ? -1.548 -15.441 -12.777 1.00 86.81 225 ILE A N 1
ATOM 1793 C CA . ILE A 1 225 ? -0.622 -16.583 -12.717 1.00 86.81 225 ILE A CA 1
ATOM 1794 C C . ILE A 1 225 ? -1.170 -17.803 -13.474 1.00 86.81 225 ILE A C 1
ATOM 1796 O O . ILE A 1 225 ? -0.428 -18.470 -14.192 1.00 86.81 225 ILE A O 1
ATOM 1800 N N . LEU A 1 226 ? -2.451 -18.134 -13.289 1.00 90.19 226 LEU A N 1
ATOM 1801 C CA . LEU A 1 226 ? -3.052 -19.370 -13.808 1.00 90.19 226 LEU A CA 1
ATOM 1802 C C . LEU A 1 226 ? -3.654 -19.208 -15.208 1.00 90.19 226 LEU A C 1
ATOM 1804 O O . LEU A 1 226 ? -3.741 -20.181 -15.952 1.00 90.19 226 LEU A O 1
ATOM 1808 N N . LEU A 1 227 ? -4.103 -18.000 -15.547 1.00 89.50 227 LEU A N 1
ATOM 1809 C CA . LEU A 1 227 ? -4.858 -17.663 -16.754 1.00 89.50 227 LEU A CA 1
ATOM 1810 C C . LEU A 1 227 ? -4.341 -16.332 -17.343 1.00 89.50 227 LEU A C 1
ATOM 1812 O O . LEU A 1 227 ? -5.076 -15.345 -17.357 1.00 89.50 227 LEU A O 1
ATOM 1816 N N . PRO A 1 228 ? -3.097 -16.272 -17.852 1.00 80.00 228 PRO A N 1
ATOM 1817 C CA . PRO A 1 228 ? -2.460 -15.020 -18.285 1.00 80.00 228 PRO A CA 1
ATOM 1818 C C . PRO A 1 228 ? -3.189 -14.292 -19.431 1.00 80.00 228 PRO A C 1
ATOM 1820 O O . PRO A 1 228 ? -2.967 -13.104 -19.643 1.00 80.00 228 PRO A O 1
ATOM 1823 N N . GLU A 1 229 ? -4.079 -14.972 -20.160 1.00 83.88 229 GLU A N 1
ATOM 1824 C CA . GLU A 1 229 ? -4.921 -14.365 -21.203 1.00 83.88 229 GLU A CA 1
ATOM 1825 C C . GLU A 1 229 ? -6.223 -13.742 -20.667 1.00 83.88 229 GLU A C 1
ATOM 1827 O O . GLU A 1 229 ? -6.968 -13.102 -21.415 1.00 83.88 229 GLU A O 1
ATOM 1832 N N . PHE A 1 230 ? -6.530 -13.920 -19.380 1.00 83.56 230 PHE A N 1
ATOM 1833 C CA . PHE A 1 230 ? -7.732 -13.384 -18.755 1.00 83.56 230 PHE A CA 1
ATOM 1834 C C . PHE A 1 230 ? -7.577 -11.879 -18.499 1.00 83.56 230 PHE A C 1
ATOM 1836 O O . PHE A 1 230 ? -6.718 -11.448 -17.739 1.00 83.56 230 PHE A O 1
ATOM 1843 N N . LYS A 1 231 ? -8.416 -11.066 -19.152 1.00 80.94 231 LYS A N 1
ATOM 1844 C CA . LYS A 1 231 ? -8.235 -9.602 -19.235 1.00 80.94 231 LYS A CA 1
ATOM 1845 C C . LYS A 1 231 ? -8.982 -8.783 -18.179 1.00 80.94 231 LYS A C 1
ATOM 1847 O O . LYS A 1 231 ? -8.902 -7.560 -18.214 1.00 80.94 231 LYS A O 1
ATOM 1852 N N . ILE A 1 232 ? -9.769 -9.414 -17.310 1.00 85.69 232 ILE A N 1
ATOM 1853 C CA . ILE A 1 232 ? -10.562 -8.689 -16.308 1.00 85.69 232 ILE A CA 1
ATOM 1854 C C . ILE A 1 232 ? -9.744 -8.557 -15.027 1.00 85.69 232 ILE A C 1
ATOM 1856 O O . ILE A 1 232 ? -9.362 -9.569 -14.443 1.00 85.69 232 ILE A O 1
ATOM 1860 N N . THR A 1 233 ? -9.559 -7.317 -14.581 1.00 86.62 233 THR A N 1
ATOM 1861 C CA . THR A 1 233 ? -8.939 -6.967 -13.299 1.00 86.62 233 THR A CA 1
ATOM 1862 C C . THR A 1 233 ? -10.040 -6.641 -12.288 1.00 86.62 233 THR A C 1
ATOM 1864 O O . THR A 1 233 ? -10.661 -5.581 -12.331 1.00 86.62 233 THR A O 1
ATOM 1867 N N . PHE A 1 234 ? -10.337 -7.558 -11.374 1.00 85.69 234 PHE A N 1
ATOM 1868 C CA . PHE A 1 234 ? -11.390 -7.407 -10.370 1.00 85.69 234 PHE A CA 1
ATOM 1869 C C . PHE A 1 234 ? -11.095 -6.290 -9.364 1.00 85.69 234 PHE A C 1
ATOM 1871 O O . PHE A 1 234 ? -12.031 -5.619 -8.916 1.00 85.69 234 PHE A O 1
ATOM 1878 N N . SER A 1 235 ? -9.822 -6.049 -9.028 1.00 83.69 235 SER A N 1
ATOM 1879 C CA . SER A 1 235 ? -9.423 -4.985 -8.095 1.00 83.69 235 SER A CA 1
ATOM 1880 C C . SER A 1 235 ? -9.849 -3.587 -8.549 1.00 83.69 235 SER A C 1
ATOM 1882 O O . SER A 1 235 ? -10.188 -2.757 -7.701 1.00 83.69 235 SER A O 1
ATOM 1884 N N . GLU A 1 236 ? -9.989 -3.357 -9.859 1.00 84.38 236 GLU A N 1
ATOM 1885 C CA . GLU A 1 236 ? -10.525 -2.112 -10.433 1.00 84.38 236 GLU A CA 1
ATOM 1886 C C . GLU A 1 236 ? -11.976 -1.827 -10.016 1.00 84.38 236 GLU A C 1
ATOM 1888 O O . GLU A 1 236 ? -12.417 -0.680 -10.044 1.00 84.38 236 GLU A O 1
ATOM 1893 N N . PHE A 1 237 ? -12.720 -2.844 -9.574 1.00 86.62 237 PHE A N 1
ATOM 1894 C CA . PHE A 1 237 ? -14.101 -2.703 -9.105 1.00 86.62 237 PHE A CA 1
ATOM 1895 C C . PHE A 1 237 ? -14.227 -2.829 -7.582 1.00 86.62 237 PHE A C 1
ATOM 1897 O O . PHE A 1 237 ? -15.215 -2.370 -7.002 1.00 86.62 237 PHE A O 1
ATOM 1904 N N . THR A 1 238 ? -13.240 -3.428 -6.908 1.00 88.94 238 THR A N 1
ATOM 1905 C CA . THR A 1 238 ? -13.298 -3.712 -5.463 1.00 88.94 238 THR A CA 1
ATOM 1906 C C . THR A 1 238 ? -12.524 -2.722 -4.585 1.00 88.94 238 THR A C 1
ATOM 1908 O O . THR A 1 238 ? -12.616 -2.810 -3.361 1.00 88.94 238 THR A O 1
ATOM 1911 N N . PHE A 1 239 ? -11.809 -1.754 -5.169 1.00 88.56 239 PHE A N 1
ATOM 1912 C CA . PHE A 1 239 ? -10.916 -0.830 -4.444 1.00 88.56 239 PHE A CA 1
ATOM 1913 C C . PHE A 1 239 ? -11.617 0.225 -3.563 1.00 88.56 239 PHE A C 1
ATOM 1915 O O . PHE A 1 239 ? -10.962 0.940 -2.802 1.00 88.56 239 PHE A O 1
ATOM 1922 N N . LEU A 1 240 ? -12.948 0.371 -3.638 1.00 91.69 240 LEU A N 1
ATOM 1923 C CA . LEU A 1 240 ? -13.679 1.457 -2.958 1.00 91.69 240 LEU A CA 1
ATOM 1924 C C . LEU A 1 240 ? -13.385 1.536 -1.451 1.00 91.69 240 LEU A C 1
ATOM 1926 O O . LEU A 1 240 ? -13.306 2.629 -0.884 1.00 91.69 240 LEU A O 1
ATOM 1930 N N . GLY A 1 241 ? -13.202 0.386 -0.796 1.00 91.06 241 GLY A N 1
ATOM 1931 C CA . GLY A 1 241 ? -12.869 0.324 0.627 1.00 91.06 241 GLY A CA 1
ATOM 1932 C C . GLY A 1 241 ? -11.546 1.014 0.960 1.00 91.06 241 GLY A C 1
ATOM 1933 O O . GLY A 1 241 ? -11.471 1.728 1.959 1.00 91.06 241 GLY A O 1
ATOM 1934 N N . GLU A 1 242 ? -10.537 0.863 0.105 1.00 92.75 242 GLU A N 1
ATOM 1935 C CA . GLU A 1 242 ? -9.180 1.396 0.291 1.00 92.75 242 GLU A CA 1
ATOM 1936 C C . GLU A 1 242 ? -9.100 2.910 0.106 1.00 92.75 242 GLU A C 1
ATOM 1938 O O . GLU A 1 242 ? -8.190 3.539 0.633 1.00 92.75 242 GLU A O 1
ATOM 1943 N N . VAL A 1 243 ? -10.074 3.516 -0.577 1.00 93.38 243 VAL A N 1
ATOM 1944 C CA . VAL A 1 243 ? -10.179 4.979 -0.704 1.00 93.38 243 VAL A CA 1
ATOM 1945 C C . VAL A 1 243 ? -11.031 5.561 0.419 1.00 93.38 243 VAL A C 1
ATOM 1947 O O . VAL A 1 243 ? -10.650 6.537 1.068 1.00 93.38 243 VAL A O 1
ATOM 1950 N N . ILE A 1 244 ? -12.179 4.942 0.704 1.00 95.94 244 ILE A N 1
ATOM 1951 C CA . ILE A 1 244 ? -13.118 5.438 1.718 1.00 95.94 244 ILE A CA 1
ATOM 1952 C C . ILE A 1 244 ? -12.517 5.333 3.126 1.00 95.94 244 ILE A C 1
ATOM 1954 O O . ILE A 1 244 ? -12.690 6.243 3.942 1.00 95.94 244 ILE A O 1
ATOM 1958 N N . PHE A 1 245 ? -11.810 4.242 3.425 1.00 96.75 245 PHE A N 1
ATOM 1959 C CA . PHE A 1 245 ? -11.221 3.993 4.740 1.00 96.75 245 PHE A CA 1
ATOM 1960 C C . PHE A 1 245 ? -10.242 5.088 5.195 1.00 96.75 245 PHE A C 1
ATOM 1962 O O . PHE A 1 245 ? -10.469 5.683 6.256 1.00 96.75 245 PHE A O 1
ATOM 1969 N N . PRO A 1 246 ? -9.175 5.413 4.446 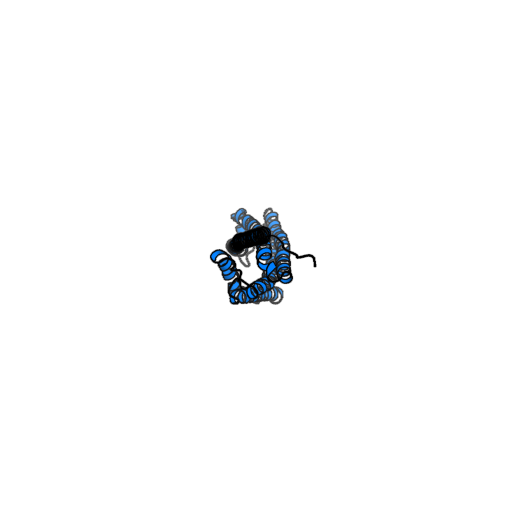1.00 96.19 246 PRO A N 1
ATOM 1970 C CA . PRO A 1 246 ? -8.214 6.401 4.905 1.00 96.19 246 PRO A CA 1
ATOM 1971 C C . PRO A 1 246 ? -8.760 7.832 4.841 1.00 96.19 246 PRO A C 1
ATOM 1973 O O . PRO A 1 246 ? -8.409 8.639 5.703 1.00 96.19 246 PRO A O 1
ATOM 1976 N N . LEU A 1 247 ? -9.702 8.137 3.933 1.00 95.56 247 LEU A N 1
ATOM 1977 C CA . LEU A 1 247 ? -10.462 9.395 3.970 1.00 95.56 247 LEU A CA 1
ATOM 1978 C C . LEU A 1 247 ? -11.264 9.530 5.269 1.00 95.56 247 LEU A C 1
ATOM 1980 O O . LEU A 1 247 ? -11.282 10.597 5.889 1.00 95.56 247 LEU A O 1
ATOM 1984 N N . TRP A 1 248 ? -11.900 8.448 5.725 1.00 95.69 248 TRP A N 1
ATOM 1985 C CA . TRP A 1 248 ? -12.613 8.451 6.999 1.00 95.69 248 TRP A CA 1
ATOM 1986 C C . TRP A 1 248 ? -11.665 8.706 8.171 1.00 95.69 248 TRP A C 1
ATOM 1988 O O . TRP A 1 248 ? -11.954 9.558 9.016 1.00 95.69 248 TRP A O 1
ATOM 1998 N N . LEU A 1 249 ? -10.531 8.000 8.216 1.00 93.94 249 LEU A N 1
ATOM 1999 C CA . LEU A 1 249 ? -9.512 8.199 9.246 1.00 93.94 249 LEU A CA 1
ATOM 2000 C C . LEU A 1 249 ? -9.002 9.645 9.275 1.00 93.94 249 LEU A C 1
ATOM 2002 O O . LEU A 1 249 ? -8.891 10.232 10.352 1.00 93.94 249 LEU A O 1
ATOM 2006 N N . LEU A 1 250 ? -8.748 10.230 8.103 1.00 92.88 250 LEU A N 1
ATOM 2007 C CA . LEU A 1 250 ? -8.266 11.600 7.960 1.00 92.88 250 LEU A CA 1
ATOM 2008 C C . LEU A 1 250 ? -9.285 12.636 8.460 1.00 92.88 250 LEU A C 1
ATOM 2010 O O . LEU A 1 250 ? -8.939 13.528 9.234 1.00 92.88 250 LEU A O 1
ATOM 2014 N N . ILE A 1 251 ? -10.547 12.517 8.041 1.00 91.56 251 ILE A N 1
ATOM 2015 C CA . ILE A 1 251 ? -11.574 13.535 8.307 1.00 91.56 251 ILE A CA 1
ATOM 2016 C C . ILE A 1 251 ? -12.188 13.348 9.701 1.00 91.56 251 ILE A C 1
ATOM 2018 O O . ILE A 1 251 ? -12.294 14.295 10.484 1.00 91.56 251 ILE A O 1
ATOM 2022 N N . LYS A 1 252 ? -12.608 12.121 10.030 1.00 87.75 252 LYS A N 1
ATOM 2023 C CA . LYS A 1 252 ? -13.407 11.818 11.230 1.00 87.75 252 LYS A CA 1
ATOM 2024 C C . LYS A 1 252 ? -12.606 11.193 12.370 1.00 87.75 252 LYS A C 1
ATOM 2026 O O . LYS A 1 252 ? -13.088 11.234 13.500 1.00 87.75 252 LYS A O 1
ATOM 2031 N N . GLY A 1 253 ? -11.414 10.654 12.107 1.00 88.31 253 GLY A N 1
ATOM 2032 C CA . GLY A 1 253 ? -10.626 9.940 13.113 1.00 88.31 253 GLY A CA 1
ATOM 2033 C C . GLY A 1 253 ? -11.339 8.689 13.637 1.00 88.31 253 GLY A C 1
ATOM 2034 O O . GLY A 1 253 ? -12.142 8.070 12.932 1.00 88.31 253 GLY A O 1
ATOM 2035 N N . ILE A 1 254 ? -11.062 8.321 14.890 1.00 86.62 254 ILE A N 1
ATOM 2036 C CA . ILE A 1 254 ? -11.725 7.214 15.585 1.00 86.62 254 ILE A CA 1
ATOM 2037 C C . ILE A 1 254 ? -12.644 7.729 16.695 1.00 86.62 254 ILE A C 1
ATOM 2039 O O . ILE A 1 254 ? -12.252 8.479 17.589 1.00 86.62 254 ILE A O 1
ATOM 2043 N N . LYS A 1 255 ? -13.899 7.277 16.677 1.00 75.56 255 LYS A N 1
ATOM 2044 C CA . LYS A 1 255 ? -14.846 7.520 17.770 1.00 75.56 255 LYS A CA 1
ATOM 2045 C C . LYS A 1 255 ? -14.831 6.321 18.709 1.00 75.56 255 LYS A C 1
ATOM 2047 O O . LYS A 1 255 ? -15.442 5.305 18.398 1.00 75.56 255 LYS A O 1
ATOM 2052 N N . LYS A 1 256 ? -14.160 6.403 19.861 1.00 65.19 256 LYS A N 1
ATOM 2053 C CA . LYS A 1 256 ? -14.340 5.367 20.892 1.00 65.19 256 LYS A CA 1
ATOM 2054 C C . LYS A 1 256 ? -15.735 5.527 21.500 1.00 65.19 256 LYS A C 1
ATOM 2056 O O . LYS A 1 256 ? -15.997 6.534 22.155 1.00 65.19 256 LYS A O 1
ATOM 2061 N N . SER A 1 257 ? -16.627 4.560 21.279 1.00 46.84 257 SER A N 1
ATOM 2062 C CA . SER A 1 257 ? -17.902 4.515 21.997 1.00 46.84 257 SER A CA 1
ATOM 2063 C C . SER A 1 257 ? -17.620 4.334 23.487 1.00 46.84 257 SER A C 1
ATOM 2065 O O . SER A 1 257 ? -16.816 3.480 23.865 1.00 46.84 257 SER A O 1
ATOM 2067 N N . GLN A 1 258 ? -18.261 5.149 24.322 1.00 38.22 258 GLN A N 1
ATOM 2068 C CA . GLN A 1 258 ? -18.296 4.924 25.761 1.00 38.22 258 GLN A CA 1
ATOM 2069 C C . GLN A 1 258 ? -19.018 3.586 25.985 1.00 38.22 258 GLN A C 1
ATOM 2071 O O . GLN A 1 258 ? -20.190 3.471 25.639 1.00 38.22 258 GLN A O 1
ATOM 2076 N N . VAL A 1 259 ? -18.285 2.571 26.447 1.00 33.59 259 VAL A N 1
ATOM 2077 C CA . VAL A 1 259 ? -18.880 1.432 27.158 1.00 33.59 259 VAL A CA 1
ATOM 2078 C C . VAL A 1 259 ? -18.944 1.822 28.623 1.00 33.59 259 VAL A C 1
ATOM 2080 O O . VAL A 1 259 ? -17.951 2.443 29.081 1.00 33.59 259 VAL A O 1
#

pLDDT: mean 89.52, std 12.37, range [33.59, 98.56]

Foldseek 3Di:
DDDPDDDPVVVVVVVVVVVVVVVVVVVVVVVVVVVVVVVVVVVQVVQLVLLQLLLVLLVVLVVLVCLQPPVLCVQQPDPPDLPSSLVSCVVPVVSLVSSLVSLLVSLVSLLSSLVSLLVNLCVQPVVLSVVLNVLSNVLNVLSNVLSVLSVVLVVCSVPCVVCSVVNVVSVVSSVLSVLVSLLSVLQSLLSVLVSVLSAPFDDNVLSVLSPLLSVQSNVQSCCCVPPVVDDDRSNVVSCPSSNVSSVCSNPPNGDDDDD

Radius of gyration: 29.98 Å; Cα contacts (8 Å, |Δi|>4): 292; chains: 1; bounding box: 49×37×119 Å

Solvent-accessible surface area (backbone atoms only — not comparable to full-atom values): 13100 Å² total; per-residue (Å²): 138,85,82,86,75,77,61,77,66,60,61,53,54,52,54,52,50,52,53,51,51,54,50,52,53,51,51,52,51,54,50,53,51,52,50,52,51,51,52,51,52,55,50,53,51,50,52,25,52,46,33,22,50,30,10,51,45,51,56,52,39,53,63,37,45,43,42,33,70,45,53,48,43,70,72,31,56,46,84,99,33,65,69,62,18,51,50,38,38,65,79,37,43,69,58,58,52,47,27,52,52,31,51,51,48,41,43,57,46,47,55,55,27,44,56,41,48,29,66,73,36,34,86,77,41,52,68,45,29,48,49,23,40,52,33,44,55,59,20,38,60,46,48,57,60,29,47,51,28,59,55,51,36,62,64,40,60,82,46,43,90,84,29,50,70,58,41,52,47,28,58,50,49,31,55,52,35,48,42,60,23,38,34,25,67,8,55,20,29,36,37,48,12,51,49,37,43,71,32,79,43,54,65,44,64,45,11,52,32,19,36,45,22,16,50,17,27,41,50,35,35,49,40,55,72,77,37,70,85,64,86,77,62,46,36,84,74,24,44,62,17,72,56,53,45,27,53,41,19,48,76,68,28,58,45,82,71,87,125

Mean predicted aligned error: 8.48 Å